Protein AF-A0A929SR53-F1 (afdb_monomer_lite)

Radius of gyration: 21.42 Å; chains: 1; bounding box: 57×57×58 Å

pLDDT: mean 83.87, std 15.68, range [32.69, 98.62]

Structure (mmCIF, N/CA/C/O backbone):
data_AF-A0A929SR53-F1
#
_entry.id   AF-A0A929SR53-F1
#
loop_
_atom_site.group_PDB
_atom_site.id
_atom_site.type_symbol
_atom_site.label_atom_id
_atom_site.label_alt_id
_atom_site.label_comp_id
_atom_site.label_asym_id
_atom_site.label_entity_id
_atom_site.label_seq_id
_atom_site.pdbx_PDB_ins_code
_atom_site.Cartn_x
_atom_site.Cartn_y
_atom_site.Cartn_z
_atom_site.occupancy
_atom_site.B_iso_or_equiv
_atom_site.auth_seq_id
_atom_site.auth_comp_id
_atom_site.auth_asym_id
_atom_site.auth_atom_id
_atom_site.pdbx_PDB_model_num
ATOM 1 N N . MET A 1 1 ? -27.685 29.340 13.019 1.00 80.94 1 MET A N 1
ATOM 2 C CA . MET A 1 1 ? -28.480 28.210 12.489 1.00 80.94 1 MET A CA 1
ATOM 3 C C . MET A 1 1 ? -27.827 26.912 12.928 1.00 80.94 1 MET A C 1
ATOM 5 O O . MET A 1 1 ? -26.617 26.811 12.794 1.00 80.94 1 MET A O 1
ATOM 9 N N . LYS A 1 2 ? -28.582 25.957 13.482 1.00 79.06 2 LYS A N 1
ATOM 10 C CA . LYS A 1 2 ? -28.064 24.608 13.753 1.00 79.06 2 LYS A CA 1
ATOM 11 C C . LYS A 1 2 ? -28.336 23.742 12.524 1.00 79.06 2 LYS A C 1
ATOM 13 O O . LYS A 1 2 ? -29.480 23.690 12.084 1.00 79.06 2 LYS A O 1
ATOM 18 N N . VAL A 1 3 ? -27.308 23.107 11.980 1.00 78.56 3 VAL A N 1
ATOM 19 C CA . VAL A 1 3 ? -27.397 22.190 10.838 1.00 78.56 3 VAL A CA 1
ATOM 20 C C . VAL A 1 3 ? -26.798 20.864 11.269 1.00 78.56 3 VAL A C 1
ATOM 22 O O . VAL A 1 3 ? -25.741 20.852 11.890 1.00 78.56 3 VAL A O 1
ATOM 25 N N . THR A 1 4 ? -27.458 19.757 10.959 1.00 71.94 4 THR A N 1
ATOM 26 C CA . THR A 1 4 ? -26.914 18.423 11.218 1.00 71.94 4 THR A CA 1
ATOM 27 C C . THR A 1 4 ? -26.533 17.795 9.888 1.00 71.94 4 THR A C 1
ATOM 29 O O . THR A 1 4 ? -27.374 17.701 8.997 1.00 71.94 4 THR A O 1
ATOM 32 N N . ILE A 1 5 ? -25.273 17.386 9.752 1.00 71.75 5 ILE A N 1
ATOM 33 C CA . ILE A 1 5 ? -24.758 16.661 8.584 1.00 71.75 5 ILE A CA 1
ATOM 34 C C . ILE A 1 5 ? -24.015 15.445 9.130 1.00 71.75 5 ILE A C 1
ATOM 36 O O . ILE A 1 5 ? -23.212 15.601 10.046 1.00 71.75 5 ILE A O 1
ATOM 40 N N . GLU A 1 6 ? -24.331 14.248 8.630 1.00 68.81 6 GLU A N 1
ATOM 41 C CA . GLU A 1 6 ? -23.635 12.996 8.987 1.00 68.81 6 GLU A CA 1
ATOM 42 C C . GLU A 1 6 ? -23.428 12.807 10.509 1.00 68.81 6 GLU A C 1
ATOM 44 O O . GLU A 1 6 ? -22.362 12.423 10.973 1.00 68.81 6 GLU A O 1
ATOM 49 N N . ASN A 1 7 ? -24.466 13.099 11.307 1.00 69.44 7 ASN A N 1
ATOM 50 C CA . ASN A 1 7 ? -24.492 12.998 12.781 1.00 69.44 7 ASN A CA 1
ATOM 51 C C . ASN A 1 7 ? -23.643 14.020 13.554 1.00 69.44 7 ASN A C 1
ATOM 53 O O . ASN A 1 7 ? -23.554 13.955 14.784 1.00 69.44 7 ASN A O 1
ATOM 57 N N . THR A 1 8 ? -23.096 15.010 12.858 1.00 68.75 8 THR A N 1
ATOM 58 C CA . THR A 1 8 ? -22.399 16.142 13.461 1.00 68.75 8 THR A CA 1
ATOM 59 C C . THR A 1 8 ? -23.313 17.355 13.489 1.00 68.75 8 THR A C 1
ATOM 61 O O . THR A 1 8 ? -23.926 17.727 12.485 1.00 68.75 8 THR A O 1
ATOM 64 N N . ASN A 1 9 ? -23.425 17.986 14.656 1.00 74.69 9 ASN A N 1
ATOM 65 C CA . ASN A 1 9 ? -24.122 19.255 14.789 1.00 74.69 9 ASN A CA 1
ATOM 66 C C . ASN A 1 9 ? -23.171 20.410 14.485 1.00 74.69 9 ASN A C 1
ATOM 68 O O . ASN A 1 9 ? -22.221 20.642 15.227 1.00 74.69 9 ASN A O 1
ATOM 72 N N . TYR A 1 10 ? -23.498 21.189 13.464 1.00 79.88 10 TYR A N 1
ATOM 73 C CA . TYR A 1 10 ? -22.830 22.432 13.111 1.00 79.88 10 TYR A CA 1
ATOM 74 C C . TYR A 1 10 ? -23.670 23.622 13.564 1.00 79.88 10 TYR A C 1
ATOM 76 O O . TYR A 1 10 ? -24.895 23.643 13.399 1.00 79.88 10 TYR A O 1
ATOM 84 N N . ILE A 1 11 ? -23.021 24.642 14.113 1.00 78.62 11 ILE A N 1
ATOM 85 C CA . ILE A 1 11 ? -23.607 25.967 14.279 1.00 78.62 11 ILE A CA 1
ATOM 86 C C . ILE A 1 11 ? -23.010 26.871 13.211 1.00 78.62 11 ILE A C 1
ATOM 88 O O . ILE A 1 11 ? -21.800 27.037 13.134 1.00 78.62 11 ILE A O 1
ATOM 92 N N . VAL A 1 12 ? -23.886 27.482 12.420 1.00 82.94 12 VAL A N 1
ATOM 93 C CA . VAL A 1 12 ? -23.540 28.589 11.530 1.00 82.94 12 VAL A CA 1
ATOM 94 C C . VAL A 1 12 ? -23.944 29.889 12.212 1.00 82.94 12 VAL A C 1
ATOM 96 O O . VAL A 1 12 ? -25.128 30.066 12.537 1.00 82.94 12 VAL A O 1
ATOM 99 N N . ASP A 1 13 ? -22.991 30.778 12.475 1.00 82.81 13 ASP A N 1
ATOM 100 C CA . ASP A 1 13 ? -23.290 32.100 13.026 1.00 82.81 13 ASP A CA 1
ATOM 101 C C . ASP A 1 13 ? -23.927 33.028 11.971 1.00 82.81 13 ASP A C 1
ATOM 103 O O . ASP A 1 13 ? -24.082 32.685 10.797 1.00 82.81 13 ASP A O 1
ATOM 107 N N . ASN A 1 14 ? -24.338 34.225 12.387 1.00 83.88 14 ASN A N 1
ATOM 108 C CA . ASN A 1 14 ? -24.940 35.219 11.492 1.00 83.88 14 ASN A CA 1
ATOM 109 C C . ASN A 1 14 ? -23.948 35.840 10.485 1.00 83.88 14 ASN A C 1
ATOM 111 O O . ASN A 1 14 ? -24.361 36.655 9.663 1.00 83.88 14 ASN A O 1
ATOM 115 N N . LYS A 1 15 ? -22.665 35.465 10.543 1.00 87.06 15 LYS A N 1
ATOM 116 C CA . LYS A 1 15 ? -21.592 35.870 9.626 1.00 87.06 15 LYS A CA 1
ATOM 117 C C . LYS A 1 15 ? -21.135 34.717 8.720 1.00 87.06 15 LYS A C 1
ATOM 119 O O . LYS A 1 15 ? -20.202 34.901 7.945 1.00 87.06 15 LYS A O 1
ATOM 124 N N . GLY A 1 16 ? -21.786 33.552 8.794 1.00 79.50 16 GLY A N 1
ATOM 125 C CA . GLY A 1 16 ? -21.463 32.376 7.984 1.00 79.50 16 GLY A CA 1
ATOM 126 C C . GLY A 1 16 ? -20.305 31.527 8.519 1.00 79.50 16 GLY A C 1
ATOM 127 O O . GLY A 1 16 ? -19.890 30.591 7.839 1.00 79.50 16 GLY A O 1
ATOM 128 N N . LYS A 1 17 ? -19.783 31.807 9.720 1.00 80.56 17 LYS A N 1
ATOM 129 C CA . LYS A 1 17 ? -18.766 30.965 10.360 1.00 80.56 17 LYS A CA 1
ATOM 130 C C . LYS A 1 17 ? -19.410 29.661 10.823 1.00 80.56 17 LYS A C 1
ATOM 132 O O . LYS A 1 17 ? -20.444 29.695 11.488 1.00 80.56 17 LYS A O 1
ATOM 137 N N . VAL A 1 18 ? -18.789 28.532 10.489 1.00 80.00 18 VAL A N 1
ATOM 138 C CA . VAL A 1 18 ? -19.248 27.190 10.865 1.00 80.00 18 VAL A CA 1
ATOM 139 C C . VAL A 1 18 ? -18.391 26.660 12.014 1.00 80.00 18 VAL A C 1
ATOM 141 O O . VAL A 1 18 ? -17.169 26.614 11.898 1.00 80.00 18 VAL A O 1
ATOM 144 N N . GLU A 1 19 ? -19.024 26.245 13.108 1.00 76.00 19 GLU A N 1
ATOM 145 C CA . GLU A 1 19 ? -18.377 25.588 14.249 1.00 76.00 19 GLU A CA 1
ATOM 146 C C . GLU A 1 19 ? -19.046 24.239 14.529 1.00 76.00 19 GLU A C 1
ATOM 148 O O . GLU A 1 19 ? -20.276 24.128 14.499 1.00 76.00 19 GLU A O 1
ATOM 153 N N . ILE A 1 20 ? -18.246 23.206 14.803 1.00 70.75 20 ILE A N 1
ATOM 154 C CA . ILE A 1 20 ? -18.749 21.902 15.248 1.00 70.75 20 ILE A CA 1
ATOM 155 C C . ILE A 1 20 ? -19.116 22.024 16.723 1.00 70.75 20 ILE A C 1
ATOM 157 O O . ILE A 1 20 ? -18.287 22.421 17.538 1.00 70.75 20 ILE A O 1
ATOM 161 N N . LYS A 1 21 ? -20.365 21.699 17.057 1.00 67.12 21 LYS A N 1
ATOM 162 C CA . LYS A 1 21 ? -20.867 21.786 18.426 1.00 67.12 21 LYS A CA 1
ATOM 163 C C . LYS A 1 21 ? -20.758 20.458 19.163 1.00 67.12 21 LYS A C 1
ATOM 165 O O . LYS A 1 21 ? -20.161 20.422 20.224 1.00 67.12 21 LYS A O 1
ATOM 170 N N . ASP A 1 22 ? -21.348 19.401 18.601 1.00 67.44 22 ASP A N 1
ATOM 171 C CA . ASP A 1 22 ? -21.491 18.099 19.263 1.00 67.44 22 ASP A CA 1
ATOM 172 C C . ASP A 1 22 ? -21.532 16.964 18.226 1.00 67.44 22 ASP A C 1
ATOM 174 O O . ASP A 1 22 ? -22.226 17.080 17.206 1.00 67.44 22 ASP A O 1
ATOM 178 N N . ILE A 1 23 ? -20.864 15.848 18.528 1.00 67.38 23 ILE A N 1
ATOM 179 C CA . ILE A 1 23 ? -21.065 14.557 17.854 1.00 67.38 23 ILE A CA 1
ATOM 180 C C . ILE A 1 23 ? -22.255 13.872 18.537 1.00 67.38 23 ILE A C 1
ATOM 182 O O . ILE A 1 23 ? -22.247 13.686 19.752 1.00 67.38 23 ILE A O 1
ATOM 186 N N . LEU A 1 24 ? -23.304 13.530 17.782 1.00 67.00 24 LEU A N 1
ATOM 187 C CA . LEU A 1 24 ? -24.579 13.067 18.353 1.00 67.00 24 LEU A CA 1
ATOM 188 C C . LEU A 1 24 ? -24.539 11.652 18.956 1.00 67.00 24 LEU A C 1
ATOM 190 O O . LEU A 1 24 ? -25.406 11.329 19.764 1.00 67.00 24 LEU A O 1
ATOM 194 N N . SER A 1 25 ? -23.585 10.807 18.560 1.00 80.81 25 SER A N 1
ATOM 195 C CA . SER A 1 25 ? -23.501 9.411 19.003 1.00 80.81 25 SER A CA 1
ATOM 196 C C . SER A 1 25 ? -22.046 8.989 19.223 1.00 80.81 25 SER A C 1
ATOM 198 O O . SER A 1 25 ? -21.171 9.294 18.409 1.00 80.81 25 SER A O 1
ATOM 200 N N . GLU A 1 26 ? -21.788 8.288 20.333 1.00 86.31 26 GLU A N 1
ATOM 201 C CA . GLU A 1 26 ? -20.443 7.862 20.752 1.00 86.31 26 GLU A CA 1
ATOM 202 C C . GLU A 1 26 ? -19.740 6.992 19.704 1.00 86.31 26 GLU A C 1
ATOM 204 O O . GLU A 1 26 ? -18.517 7.027 19.601 1.00 86.31 26 GLU A O 1
ATOM 209 N N . GLU A 1 27 ? -20.503 6.266 18.885 1.00 91.12 27 GLU A N 1
ATOM 210 C CA . GLU A 1 27 ? -19.978 5.372 17.848 1.00 91.12 27 GLU A CA 1
ATOM 211 C C . GLU A 1 27 ? -19.328 6.111 16.660 1.00 91.12 27 GLU A C 1
ATOM 213 O O . GLU A 1 27 ? -18.533 5.537 15.913 1.00 91.12 27 GLU A O 1
ATOM 218 N N . TYR A 1 28 ? -19.627 7.401 16.492 1.00 89.75 28 TYR A N 1
ATOM 219 C CA . TYR A 1 28 ? -18.980 8.275 15.507 1.00 89.75 28 TYR A CA 1
ATOM 220 C C . TYR A 1 28 ? -17.821 9.072 16.115 1.00 89.75 28 TYR A C 1
ATOM 222 O O . TYR A 1 28 ? -17.021 9.662 15.391 1.00 89.75 28 TYR A O 1
ATOM 230 N N . ASN A 1 29 ? -17.692 9.078 17.445 1.00 88.56 29 ASN A N 1
ATOM 231 C CA . ASN A 1 29 ? -16.662 9.847 18.124 1.00 88.56 29 ASN A CA 1
ATOM 232 C C . ASN A 1 29 ? -15.286 9.167 17.981 1.00 88.56 29 ASN A C 1
ATOM 234 O O . ASN A 1 29 ? -15.097 8.022 18.396 1.00 88.56 29 ASN A O 1
ATOM 238 N N . ARG A 1 30 ? -14.311 9.889 17.416 1.00 92.19 30 ARG A N 1
ATOM 239 C CA . ARG A 1 30 ? -12.917 9.436 17.251 1.00 92.19 30 ARG A CA 1
ATOM 240 C C . ARG A 1 30 ? -11.990 9.869 18.390 1.00 92.19 30 ARG A C 1
ATOM 242 O O . ARG A 1 30 ? -10.803 9.535 18.369 1.00 92.19 30 ARG A O 1
ATOM 249 N N . ASP A 1 31 ? -12.500 10.597 19.377 1.00 90.12 31 ASP A N 1
ATOM 250 C CA . ASP A 1 31 ? -11.748 10.997 20.562 1.00 90.12 31 ASP A CA 1
ATOM 251 C C . ASP A 1 31 ? -11.326 9.766 21.364 1.00 90.12 31 ASP A C 1
ATOM 253 O O . ASP A 1 31 ? -12.138 8.879 21.670 1.00 90.12 31 ASP A O 1
ATOM 257 N N . GLY A 1 32 ? -10.039 9.732 21.711 1.00 90.81 32 GLY A N 1
ATOM 258 C CA . GLY A 1 32 ? -9.393 8.613 22.393 1.00 90.81 32 GLY A CA 1
ATOM 259 C C . GLY A 1 32 ? -8.984 7.452 21.482 1.00 90.81 32 GLY A C 1
ATOM 260 O O . GLY A 1 32 ? -8.376 6.513 21.979 1.00 90.81 32 GLY A O 1
ATOM 261 N N . ILE A 1 33 ? -9.285 7.502 20.177 1.00 95.75 33 ILE A N 1
ATOM 262 C CA . ILE A 1 33 ? -8.689 6.595 19.186 1.00 95.75 33 ILE A CA 1
ATOM 263 C C . ILE A 1 33 ? -7.374 7.213 18.719 1.00 95.75 33 ILE A C 1
ATOM 265 O O . ILE A 1 33 ? -7.371 8.320 18.174 1.00 95.75 33 ILE A O 1
ATOM 269 N N . GLU A 1 34 ? -6.267 6.504 18.890 1.00 95.38 34 GLU A N 1
ATOM 270 C CA . GLU A 1 34 ? -4.931 6.990 18.549 1.00 95.38 34 GLU A CA 1
ATOM 271 C C . GLU A 1 34 ? -4.311 6.220 17.382 1.00 95.38 34 GLU A C 1
ATOM 273 O O . GLU A 1 34 ? -4.655 5.072 17.111 1.00 95.38 34 GLU A O 1
ATOM 278 N N . ILE A 1 35 ? -3.350 6.847 16.695 1.00 95.00 35 ILE A N 1
ATOM 279 C CA . ILE A 1 35 ? -2.501 6.138 15.725 1.00 95.00 35 ILE A CA 1
ATOM 280 C C . ILE A 1 35 ? -1.822 4.962 16.437 1.00 95.00 35 ILE A C 1
ATOM 282 O O . ILE A 1 35 ? -1.296 5.125 17.538 1.00 95.00 35 ILE A O 1
ATOM 286 N N . GLY A 1 36 ? -1.821 3.793 15.798 1.00 94.56 36 GLY A N 1
ATOM 287 C CA . GLY A 1 36 ? -1.289 2.543 16.338 1.00 94.56 36 GLY A CA 1
ATOM 288 C C . GLY A 1 36 ? -2.283 1.704 17.141 1.00 94.56 36 GLY A C 1
ATOM 289 O O . GLY A 1 36 ? -1.958 0.559 17.452 1.00 94.56 36 GLY A O 1
ATOM 290 N N . ASP A 1 37 ? -3.478 2.217 17.445 1.00 97.19 37 ASP A N 1
ATOM 291 C CA . ASP A 1 37 ? -4.537 1.407 18.051 1.00 97.19 37 ASP A CA 1
ATOM 292 C C . ASP A 1 37 ? -5.078 0.379 17.049 1.00 97.19 37 ASP A C 1
ATOM 294 O O . ASP A 1 37 ? -5.246 0.685 15.867 1.00 97.19 37 ASP A O 1
ATOM 298 N N . TYR A 1 38 ? -5.394 -0.831 17.510 1.00 97.50 38 TYR A N 1
ATOM 299 C CA . TYR A 1 38 ? -5.977 -1.873 16.671 1.00 97.50 38 TYR A CA 1
ATOM 300 C C . TYR A 1 38 ? -7.462 -1.623 16.379 1.00 97.50 38 TYR A C 1
ATOM 302 O O . TYR A 1 38 ? -8.222 -1.195 17.250 1.00 97.50 38 TYR A O 1
ATOM 310 N N . ILE A 1 39 ? -7.884 -1.953 15.157 1.00 98.00 39 ILE A N 1
ATOM 311 C CA . ILE A 1 39 ? -9.276 -1.944 14.696 1.00 98.00 39 ILE A CA 1
ATOM 312 C C . ILE A 1 39 ? -9.632 -3.326 14.143 1.00 98.00 39 ILE A C 1
ATOM 314 O O . ILE A 1 39 ? -8.865 -3.915 13.382 1.00 98.00 39 ILE A O 1
ATOM 318 N N . ASP A 1 40 ? -10.815 -3.824 14.498 1.00 97.56 40 ASP A N 1
ATOM 319 C CA . ASP A 1 40 ? -11.356 -5.108 14.044 1.00 97.56 40 ASP A CA 1
ATOM 320 C C . ASP A 1 40 ? -11.951 -4.987 12.632 1.00 97.56 40 ASP A C 1
ATOM 322 O O . ASP A 1 40 ? -13.165 -5.036 12.418 1.00 97.56 40 ASP A O 1
ATOM 326 N N . TYR A 1 41 ? -11.084 -4.718 11.655 1.00 98.25 41 TYR A N 1
ATOM 327 C CA . TYR A 1 41 ? -11.457 -4.696 10.248 1.00 98.25 41 TYR A CA 1
ATOM 328 C C . TYR A 1 41 ? -11.391 -6.099 9.648 1.00 98.25 41 TYR A C 1
ATOM 330 O O . TYR A 1 41 ? -10.330 -6.718 9.606 1.00 98.25 41 TYR A O 1
ATOM 338 N N . ALA A 1 42 ? -12.518 -6.546 9.092 1.00 97.12 42 ALA A N 1
ATOM 339 C CA . ALA A 1 42 ? -12.606 -7.783 8.331 1.00 97.12 42 ALA A CA 1
ATOM 340 C C . ALA A 1 42 ? -12.887 -7.491 6.839 1.00 97.12 42 ALA A C 1
ATOM 342 O O . ALA A 1 42 ? -13.993 -7.030 6.498 1.00 97.12 42 ALA A O 1
ATOM 343 N N . PRO A 1 43 ? -11.935 -7.772 5.925 1.00 97.94 43 PRO A N 1
ATOM 344 C CA . PRO A 1 43 ? -12.207 -7.718 4.490 1.00 97.94 43 PRO A CA 1
ATOM 345 C C . PRO A 1 43 ? -13.279 -8.745 4.091 1.00 97.94 43 PRO A C 1
ATOM 347 O O . PRO A 1 43 ? -13.676 -9.602 4.883 1.00 97.94 43 PRO A O 1
ATOM 350 N N . ASP A 1 44 ? -13.789 -8.659 2.863 1.00 98.00 44 ASP A N 1
ATOM 351 C CA . ASP A 1 44 ? -14.640 -9.730 2.336 1.00 98.00 44 ASP A CA 1
ATOM 352 C C . ASP A 1 44 ? -13.816 -11.022 2.166 1.00 98.00 44 ASP A C 1
ATOM 354 O O . ASP A 1 44 ? -12.642 -10.980 1.792 1.00 98.00 44 ASP A O 1
ATOM 358 N N . LEU A 1 45 ? -14.416 -12.175 2.483 1.00 97.62 45 LEU A N 1
ATOM 359 C CA . LEU A 1 45 ? -13.730 -13.468 2.424 1.00 97.62 45 LEU A CA 1
ATOM 360 C C . LEU A 1 45 ? -13.392 -13.830 0.974 1.00 97.62 45 LEU A C 1
ATOM 362 O O . LEU A 1 45 ? -14.276 -13.894 0.117 1.00 97.62 45 LEU A O 1
ATOM 366 N N . VAL A 1 46 ? -12.124 -14.148 0.727 1.00 97.19 46 VAL A N 1
ATOM 367 C CA . VAL A 1 46 ? -11.622 -14.596 -0.571 1.00 97.19 46 VAL A CA 1
ATOM 368 C C . VAL A 1 46 ? -11.091 -16.015 -0.439 1.00 97.19 46 VAL A C 1
ATOM 370 O O . VAL A 1 46 ? -10.073 -16.262 0.197 1.00 97.19 46 VAL A O 1
ATOM 373 N N . THR A 1 47 ? -11.772 -16.965 -1.076 1.00 95.94 47 THR A N 1
ATOM 374 C CA . THR A 1 47 ? -11.407 -18.391 -1.023 1.00 95.94 47 THR A CA 1
ATOM 375 C C . THR A 1 47 ? -10.419 -18.810 -2.108 1.00 95.94 47 THR A C 1
ATOM 377 O O . THR A 1 47 ? -9.804 -19.868 -2.003 1.00 95.94 47 THR A O 1
ATOM 380 N N . VAL A 1 48 ? -10.258 -17.992 -3.152 1.00 97.75 48 VAL A N 1
ATOM 381 C CA . VAL A 1 48 ? -9.329 -18.243 -4.258 1.00 97.75 48 VAL A CA 1
ATOM 382 C C . VAL A 1 48 ? -8.159 -17.262 -4.159 1.00 97.75 48 VAL A C 1
ATOM 384 O O . VAL A 1 48 ? -8.385 -16.064 -4.373 1.00 97.75 48 VAL A O 1
ATOM 387 N N . PRO A 1 49 ? -6.929 -17.745 -3.892 1.00 98.06 49 PRO A N 1
ATOM 388 C CA . PRO A 1 49 ? -5.726 -16.918 -3.828 1.00 98.06 49 PRO A CA 1
ATOM 389 C C . PRO A 1 49 ? -5.534 -16.008 -5.047 1.00 98.06 49 PRO A C 1
ATOM 391 O O . PRO A 1 49 ? -6.129 -16.205 -6.114 1.00 98.06 49 PRO A O 1
ATOM 394 N N . TYR A 1 50 ? -4.669 -15.004 -4.905 1.00 98.31 50 TYR A N 1
ATOM 395 C CA . TYR A 1 50 ? -4.138 -14.313 -6.072 1.00 98.31 50 TYR A CA 1
ATOM 396 C C . TYR A 1 50 ? -3.278 -15.304 -6.875 1.00 98.31 50 TYR A C 1
ATOM 398 O O . TYR A 1 50 ? -2.332 -15.856 -6.310 1.00 98.31 50 TYR A O 1
ATOM 406 N N . PRO A 1 51 ? -3.599 -15.554 -8.155 1.00 97.56 51 PRO A N 1
ATOM 407 C CA . PRO A 1 51 ? -2.995 -16.643 -8.915 1.00 97.56 51 PRO A CA 1
ATOM 408 C C . PRO A 1 51 ? -1.550 -16.329 -9.315 1.00 97.56 51 PRO A C 1
ATOM 410 O O . PRO A 1 51 ? -1.278 -15.272 -9.895 1.00 97.56 51 PRO A O 1
ATOM 413 N N . LYS A 1 52 ? -0.629 -17.270 -9.095 1.00 95.62 52 LYS A N 1
ATOM 414 C CA . LYS A 1 52 ? 0.781 -17.164 -9.511 1.00 95.62 52 LYS A CA 1
ATOM 415 C C . LYS A 1 52 ? 0.953 -17.004 -11.020 1.00 95.62 52 LYS A C 1
ATOM 417 O O . LYS A 1 52 ? 1.956 -16.457 -11.470 1.00 95.62 52 LYS A O 1
ATOM 422 N N . GLU A 1 53 ? -0.025 -17.427 -11.820 1.00 95.75 53 GLU A N 1
ATOM 423 C CA . GLU A 1 53 ? -0.026 -17.249 -13.275 1.00 95.75 53 GLU A CA 1
ATOM 424 C C . GLU A 1 53 ? -0.019 -15.758 -13.657 1.00 95.75 53 GLU A C 1
ATOM 426 O O . GLU A 1 53 ? 0.550 -15.385 -14.685 1.00 95.75 53 GLU A O 1
ATOM 431 N N . LYS A 1 54 ? -0.565 -14.889 -12.792 1.00 96.12 54 LYS A N 1
ATOM 432 C CA . LYS A 1 54 ? -0.484 -13.424 -12.912 1.00 96.12 54 LYS A CA 1
ATOM 433 C C . LYS A 1 54 ? 0.807 -12.825 -12.340 1.00 96.12 54 LYS A C 1
ATOM 435 O O . LYS A 1 54 ? 1.001 -11.618 -12.421 1.00 96.12 54 LYS A O 1
ATOM 440 N N . LEU A 1 55 ? 1.697 -13.650 -11.786 1.00 95.50 55 LEU A N 1
ATOM 441 C CA . LEU A 1 55 ? 2.944 -13.243 -11.127 1.00 95.50 55 LEU A CA 1
ATOM 442 C C . LEU A 1 55 ? 4.204 -13.820 -11.797 1.00 95.50 55 LEU A C 1
ATOM 444 O O . LEU A 1 55 ? 5.296 -13.767 -11.227 1.00 95.50 55 LEU A O 1
ATOM 448 N N . THR A 1 56 ? 4.058 -14.355 -13.010 1.00 95.06 56 THR A N 1
ATOM 449 C CA . THR A 1 56 ? 5.139 -14.916 -13.837 1.00 95.06 56 THR A CA 1
ATOM 450 C C . THR A 1 56 ? 6.152 -13.862 -14.304 1.00 95.06 56 THR A C 1
ATOM 452 O O . THR A 1 56 ? 5.905 -12.656 -14.226 1.00 95.06 56 THR A O 1
ATOM 455 N N . ASN A 1 57 ? 7.281 -14.326 -14.855 1.00 93.31 57 ASN A N 1
ATOM 456 C CA . ASN A 1 57 ? 8.379 -13.483 -15.336 1.00 93.31 57 ASN A CA 1
ATOM 457 C C . ASN A 1 57 ? 7.940 -12.327 -16.240 1.00 93.31 57 ASN A C 1
ATOM 459 O O . ASN A 1 57 ? 8.404 -11.208 -16.055 1.00 93.31 57 ASN A O 1
ATOM 463 N N . GLN A 1 58 ? 7.015 -12.576 -17.170 1.00 95.31 58 GLN A N 1
ATOM 464 C CA . GLN A 1 58 ? 6.525 -11.556 -18.103 1.00 95.31 58 GLN A CA 1
ATOM 465 C C . GLN A 1 58 ? 5.836 -10.366 -17.413 1.00 95.31 58 GLN A C 1
ATOM 467 O O . GLN A 1 58 ? 5.749 -9.298 -18.012 1.00 95.31 58 GLN A O 1
ATOM 472 N N . TYR A 1 59 ? 5.366 -10.534 -16.173 1.00 94.62 59 TYR A N 1
ATOM 473 C CA . TYR A 1 59 ? 4.677 -9.494 -15.407 1.00 94.62 59 TYR A CA 1
ATOM 474 C C . TYR A 1 59 ? 5.549 -8.897 -14.307 1.00 94.62 59 TYR A C 1
ATOM 476 O O . TYR A 1 59 ? 5.536 -7.686 -14.113 1.00 94.62 59 TYR A O 1
ATOM 484 N N . THR A 1 60 ? 6.301 -9.734 -13.594 1.00 92.12 60 THR A N 1
ATOM 485 C CA . THR A 1 60 ? 7.015 -9.345 -12.369 1.00 92.12 60 THR A CA 1
ATOM 486 C C . THR A 1 60 ? 8.530 -9.314 -12.529 1.00 92.12 60 THR A C 1
ATOM 488 O O . THR A 1 60 ? 9.205 -8.776 -11.663 1.00 92.12 60 THR A O 1
ATOM 491 N N . GLY A 1 61 ? 9.078 -9.922 -13.585 1.00 89.25 61 GLY A N 1
ATOM 492 C CA . GLY A 1 61 ? 10.520 -10.132 -13.769 1.00 89.25 61 GLY A CA 1
ATOM 493 C C . GLY A 1 61 ? 11.115 -11.247 -12.898 1.00 89.25 61 GLY A C 1
ATOM 494 O O . GLY A 1 61 ? 12.302 -11.561 -13.020 1.00 89.25 61 GLY A O 1
ATOM 495 N N . ALA A 1 62 ? 10.292 -11.893 -12.067 1.00 89.19 62 ALA A N 1
ATOM 496 C CA . ALA A 1 62 ? 10.632 -13.097 -11.317 1.00 89.19 62 ALA A CA 1
ATOM 497 C C . ALA A 1 62 ? 10.866 -14.260 -12.300 1.00 89.19 62 ALA A C 1
ATOM 499 O O . ALA A 1 62 ? 9.970 -14.618 -13.061 1.00 89.19 62 ALA A O 1
ATOM 500 N N . ASP A 1 63 ? 12.085 -14.791 -12.380 1.00 84.69 63 ASP A N 1
ATOM 501 C CA . ASP A 1 63 ? 12.469 -15.825 -13.353 1.00 84.69 63 ASP A CA 1
ATOM 502 C C . ASP A 1 63 ? 12.492 -17.227 -12.728 1.00 84.69 63 ASP A C 1
ATOM 504 O O . ASP A 1 63 ? 12.259 -17.413 -11.536 1.00 84.69 63 ASP A O 1
ATOM 508 N N . ASP A 1 64 ? 12.754 -18.245 -13.55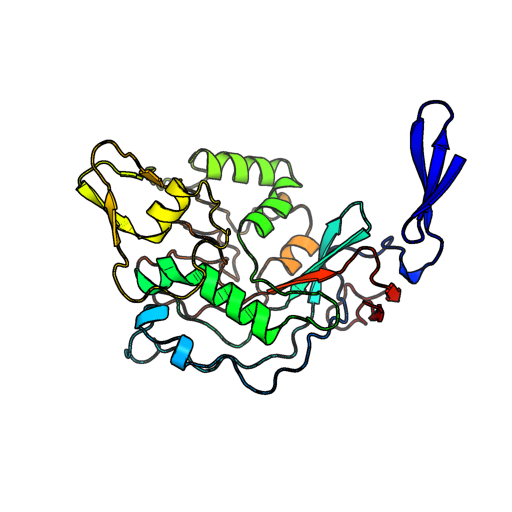0 1.00 83.94 64 ASP A N 1
ATOM 509 C CA . ASP A 1 64 ? 12.697 -19.641 -13.118 1.00 83.94 64 ASP A CA 1
ATOM 510 C C . ASP A 1 64 ? 13.897 -20.102 -12.275 1.00 83.94 64 ASP A C 1
ATOM 512 O O . ASP A 1 64 ? 13.975 -21.282 -11.913 1.00 83.94 64 ASP A O 1
ATOM 516 N N . THR A 1 65 ? 14.811 -19.193 -11.931 1.00 85.69 65 THR A N 1
ATOM 517 C CA . THR A 1 65 ? 15.930 -19.490 -11.037 1.00 85.69 65 THR A CA 1
ATOM 518 C C . THR A 1 65 ? 15.394 -19.985 -9.685 1.00 85.69 65 THR A C 1
ATOM 520 O O . THR A 1 65 ? 14.430 -19.419 -9.158 1.00 85.69 65 THR A O 1
ATOM 523 N N . PRO A 1 66 ? 15.980 -21.035 -9.079 1.00 83.44 66 PRO A N 1
ATOM 524 C CA . PRO A 1 66 ? 15.579 -21.494 -7.752 1.00 83.44 66 PRO A CA 1
ATOM 525 C C . PRO A 1 66 ? 15.546 -20.348 -6.730 1.00 83.44 66 PRO A C 1
ATOM 527 O O . PRO A 1 66 ? 16.506 -19.592 -6.607 1.00 83.44 66 PRO A O 1
ATOM 530 N N . GLY A 1 67 ? 14.423 -20.206 -6.020 1.00 82.12 67 GLY A N 1
ATOM 531 C CA . GLY A 1 67 ? 14.203 -19.118 -5.057 1.00 82.12 67 GLY A CA 1
ATOM 532 C C . GLY A 1 67 ? 13.767 -17.776 -5.662 1.00 82.12 67 GLY A C 1
ATOM 533 O O . GLY A 1 67 ? 13.522 -16.845 -4.903 1.00 82.12 67 GLY A O 1
ATOM 534 N N . ARG A 1 68 ? 13.626 -17.668 -6.992 1.00 84.56 68 ARG A N 1
ATOM 535 C CA . ARG A 1 68 ? 13.197 -16.443 -7.693 1.00 84.56 68 ARG A CA 1
ATOM 536 C C . ARG A 1 68 ? 11.783 -16.497 -8.280 1.00 84.56 68 ARG A C 1
ATOM 538 O O . ARG A 1 68 ? 11.430 -15.641 -9.085 1.00 84.56 68 ARG A O 1
ATOM 545 N N . LYS A 1 69 ? 10.961 -17.473 -7.884 1.00 87.75 69 LYS A N 1
ATOM 546 C CA . LYS A 1 69 ? 9.591 -17.636 -8.395 1.00 87.75 69 LYS A CA 1
ATOM 547 C C . LYS A 1 69 ? 8.560 -17.129 -7.397 1.00 87.75 69 LYS A C 1
ATOM 549 O O . LYS A 1 69 ? 8.666 -17.403 -6.204 1.00 87.75 69 LYS A O 1
ATOM 554 N N . ASN A 1 70 ? 7.526 -16.476 -7.914 1.00 93.00 70 ASN A N 1
ATOM 555 C CA . ASN A 1 70 ? 6.339 -16.129 -7.142 1.00 93.00 70 ASN A CA 1
ATOM 556 C C . ASN A 1 70 ? 5.382 -17.325 -7.034 1.00 93.00 70 ASN A C 1
ATOM 558 O O . ASN A 1 70 ? 5.250 -18.115 -7.971 1.00 93.00 70 ASN A O 1
ATOM 562 N N . ASN A 1 71 ? 4.698 -17.427 -5.896 1.00 93.88 71 ASN A N 1
ATOM 563 C CA . ASN A 1 71 ? 3.657 -18.420 -5.634 1.00 93.88 71 ASN A CA 1
ATOM 564 C C . ASN A 1 71 ? 2.278 -17.755 -5.575 1.00 93.88 71 ASN A C 1
ATOM 566 O O . ASN A 1 71 ? 2.162 -16.535 -5.690 1.00 93.88 71 ASN A O 1
ATOM 570 N N . ASP A 1 72 ? 1.237 -18.569 -5.400 1.00 97.12 72 ASP A N 1
ATOM 571 C CA . ASP A 1 72 ? -0.098 -18.060 -5.108 1.00 97.12 72 ASP A CA 1
ATOM 572 C C . ASP A 1 72 ? -0.066 -17.270 -3.796 1.00 97.12 72 ASP A C 1
ATOM 574 O O . ASP A 1 72 ? 0.574 -17.695 -2.832 1.00 97.12 72 ASP A O 1
ATOM 578 N N . ILE A 1 73 ? -0.762 -16.134 -3.755 1.00 97.69 73 ILE A N 1
ATOM 579 C CA . ILE A 1 73 ? -0.827 -15.279 -2.562 1.00 97.69 73 ILE A CA 1
ATOM 580 C C . ILE A 1 73 ? -2.212 -15.457 -1.928 1.00 97.69 73 ILE A C 1
ATOM 582 O O . ILE A 1 73 ? -3.198 -14.938 -2.469 1.00 97.69 73 ILE A O 1
ATOM 586 N N . PRO A 1 74 ? -2.340 -16.229 -0.834 1.00 97.69 74 PRO A N 1
ATOM 587 C CA . PRO A 1 74 ? -3.610 -16.406 -0.142 1.00 97.69 74 PRO A CA 1
ATOM 588 C C . PRO A 1 74 ? -4.020 -15.142 0.626 1.00 97.69 74 PRO A C 1
ATOM 590 O O . PRO A 1 74 ? -3.199 -14.282 0.942 1.00 97.69 74 PRO A O 1
ATOM 593 N N . GLN A 1 75 ? -5.310 -15.045 0.957 1.00 98.25 75 GLN A N 1
ATOM 594 C CA . GLN A 1 75 ? -5.779 -14.086 1.956 1.00 98.25 75 GLN A CA 1
ATOM 595 C C . GLN A 1 75 ? -5.333 -14.560 3.346 1.00 98.25 75 GLN A C 1
ATOM 597 O O . GLN A 1 75 ? -5.581 -15.706 3.722 1.00 98.25 75 GLN A O 1
ATOM 602 N N . GLU A 1 76 ? -4.689 -13.678 4.107 1.00 96.56 76 GLU A N 1
ATOM 603 C CA . GLU A 1 76 ? -4.233 -13.940 5.473 1.00 96.56 76 GLU A CA 1
ATOM 604 C C . GLU A 1 76 ? -5.139 -13.231 6.491 1.00 96.56 76 GLU A C 1
ATOM 606 O O . GLU A 1 76 ? -5.783 -12.224 6.184 1.00 96.56 76 GLU A O 1
ATOM 611 N N . ASN A 1 77 ? -5.185 -13.736 7.727 1.00 95.69 77 ASN A N 1
ATOM 612 C CA . ASN A 1 77 ? -5.900 -13.075 8.819 1.00 95.69 77 ASN A CA 1
ATOM 613 C C . ASN A 1 77 ? -5.018 -11.986 9.451 1.00 95.69 77 ASN A C 1
ATOM 615 O O . ASN A 1 77 ? -4.378 -12.210 10.479 1.00 95.69 77 ASN A O 1
ATOM 619 N N . LEU A 1 78 ? -4.943 -10.829 8.793 1.00 95.12 78 LEU A N 1
ATOM 620 C CA . LEU A 1 78 ? -4.121 -9.701 9.233 1.00 95.12 78 LEU A CA 1
ATOM 621 C C . LEU A 1 78 ? -4.845 -8.858 10.287 1.00 95.12 78 LEU A C 1
ATOM 623 O O . LEU A 1 78 ? -6.046 -8.610 10.181 1.00 95.12 78 LEU A O 1
ATOM 627 N N . ARG A 1 79 ? -4.092 -8.350 11.268 1.00 95.25 79 ARG A N 1
ATOM 628 C CA . ARG A 1 79 ? -4.574 -7.300 12.177 1.00 95.25 79 ARG A CA 1
ATOM 629 C C . ARG A 1 79 ? -4.353 -5.929 11.556 1.00 95.25 79 ARG A C 1
ATOM 631 O O . ARG A 1 79 ? -3.453 -5.757 10.736 1.00 95.25 79 ARG A O 1
ATOM 638 N N . TRP A 1 80 ? -5.146 -4.956 11.988 1.00 97.19 80 TRP A N 1
ATOM 639 C CA . TRP A 1 80 ? -5.152 -3.614 11.417 1.00 97.19 80 TRP A CA 1
ATOM 640 C C . TRP A 1 80 ? -4.978 -2.565 12.499 1.00 97.19 80 TRP A C 1
ATOM 642 O O . TRP A 1 80 ? -5.625 -2.645 13.541 1.00 97.19 80 TRP A O 1
ATOM 652 N N . LYS A 1 81 ? -4.121 -1.580 12.244 1.00 96.56 81 LYS A N 1
ATOM 653 C CA . LYS A 1 81 ? -3.862 -0.450 13.139 1.00 96.56 81 LYS A CA 1
ATOM 654 C C . LYS A 1 81 ? -4.340 0.847 12.513 1.00 96.56 81 LYS A C 1
ATOM 656 O O . LYS A 1 81 ? -4.228 1.023 11.301 1.00 96.56 81 LYS A O 1
ATOM 661 N N . VAL A 1 82 ? -4.804 1.782 13.335 1.00 97.69 82 VAL A N 1
ATOM 662 C CA . VAL A 1 82 ? -5.049 3.168 12.926 1.00 97.69 82 VAL A CA 1
ATOM 663 C C . VAL A 1 82 ? -3.751 3.744 12.388 1.00 97.69 82 VAL A C 1
ATOM 665 O O . VAL A 1 82 ? -2.760 3.857 13.106 1.00 97.69 82 VAL A O 1
ATOM 668 N N . PHE A 1 83 ? -3.772 4.119 11.119 1.00 96.25 83 PHE A N 1
ATOM 669 C CA . PHE A 1 83 ? -2.628 4.667 10.416 1.00 96.25 83 PHE A CA 1
ATOM 670 C C . PHE A 1 83 ? -2.721 6.186 10.325 1.00 96.25 83 PHE A C 1
ATOM 672 O O . PHE A 1 83 ? -1.772 6.886 10.660 1.00 96.25 83 PHE A O 1
ATOM 679 N N . ARG A 1 84 ? -3.893 6.720 9.961 1.00 95.81 84 ARG A N 1
ATOM 680 C CA . ARG A 1 84 ? -4.155 8.165 9.938 1.00 95.81 84 ARG A CA 1
ATOM 681 C C . ARG A 1 84 ? -5.529 8.500 10.455 1.00 95.81 84 ARG A C 1
ATOM 683 O O . ARG A 1 84 ? -6.457 7.708 10.343 1.00 95.81 84 ARG A O 1
ATOM 690 N N . LYS A 1 85 ? -5.642 9.737 10.919 1.00 94.38 85 LYS A N 1
ATOM 691 C CA . LYS A 1 85 ? -6.898 10.381 11.275 1.00 94.38 85 LYS A CA 1
ATOM 692 C C . LYS A 1 85 ? -7.062 11.639 10.437 1.00 94.38 85 LYS A C 1
ATOM 694 O O . LYS A 1 85 ? -6.080 12.354 10.219 1.00 94.38 85 LYS A O 1
ATOM 699 N N . TYR A 1 86 ? -8.287 11.874 9.997 1.00 93.19 86 TYR A N 1
ATOM 700 C CA . TYR A 1 86 ? -8.685 13.047 9.234 1.00 93.19 86 TYR A CA 1
ATOM 701 C C . TYR A 1 86 ? -9.702 13.871 10.022 1.00 93.19 86 TYR A C 1
ATOM 703 O O . TYR A 1 86 ? -10.417 13.343 10.876 1.00 93.19 86 TYR A O 1
ATOM 711 N N . ASP A 1 87 ? -9.769 15.167 9.721 1.00 88.75 87 ASP A N 1
ATOM 712 C CA . ASP A 1 87 ? -10.653 16.111 10.416 1.00 88.75 87 ASP A CA 1
ATOM 713 C C . ASP A 1 87 ? -12.142 15.815 10.174 1.00 88.75 87 ASP A C 1
ATOM 715 O O . ASP A 1 87 ? -12.988 16.169 10.991 1.00 88.75 87 ASP A O 1
ATOM 719 N N . ASP A 1 88 ? -12.467 15.130 9.075 1.00 86.88 88 ASP A N 1
ATOM 720 C CA . ASP A 1 88 ? -13.821 14.662 8.764 1.00 86.88 88 ASP A CA 1
ATOM 721 C C . ASP A 1 88 ? -14.228 13.403 9.555 1.00 86.88 88 ASP A C 1
ATOM 723 O O . ASP A 1 88 ? -15.357 12.937 9.438 1.00 86.88 88 ASP A O 1
ATOM 727 N N . GLY A 1 89 ? -13.328 12.839 10.368 1.00 90.75 89 GLY A N 1
ATOM 728 C CA . GLY A 1 89 ? -13.565 11.631 11.158 1.00 90.75 89 GLY A CA 1
ATOM 729 C C . GLY A 1 89 ? -13.320 10.318 10.408 1.00 90.75 89 GLY A C 1
ATOM 730 O O . GLY A 1 89 ? -13.441 9.246 11.014 1.00 90.75 89 GLY A O 1
ATOM 731 N N . SER A 1 90 ? -12.955 10.372 9.124 1.00 95.44 90 SER A N 1
ATOM 732 C CA . SER A 1 90 ? -12.432 9.207 8.412 1.00 95.44 90 SER A CA 1
ATOM 733 C C . SER A 1 90 ? -11.050 8.825 8.951 1.00 95.44 90 SER A C 1
ATOM 735 O O . SER A 1 90 ? -10.317 9.642 9.525 1.00 95.44 90 SER A O 1
ATOM 737 N N . ILE A 1 91 ? -10.692 7.552 8.796 1.00 97.62 91 ILE A N 1
ATOM 738 C CA . ILE A 1 91 ? -9.407 7.020 9.253 1.00 97.62 91 ILE A CA 1
ATOM 739 C C . ILE A 1 91 ? -8.824 6.079 8.203 1.00 97.62 91 ILE A C 1
ATOM 741 O O . ILE A 1 91 ? -9.526 5.221 7.670 1.00 97.62 91 ILE A O 1
ATOM 745 N N . ASP A 1 92 ? -7.531 6.223 7.922 1.00 98.31 92 ASP A N 1
ATOM 746 C CA . ASP A 1 92 ? -6.793 5.174 7.218 1.00 98.31 92 ASP A CA 1
ATOM 747 C C . ASP A 1 92 ? -6.337 4.154 8.267 1.00 98.31 92 ASP A C 1
ATOM 749 O O . ASP A 1 92 ? -5.819 4.535 9.319 1.00 98.31 92 ASP A O 1
ATOM 753 N N . ILE A 1 93 ? -6.499 2.869 7.975 1.00 98.25 93 ILE A N 1
ATOM 754 C CA . ILE A 1 93 ? -5.944 1.754 8.743 1.00 98.25 93 ILE A CA 1
ATOM 755 C C . ILE A 1 93 ? -4.917 1.011 7.894 1.00 98.25 93 ILE A C 1
ATOM 757 O O . ILE A 1 93 ? -5.053 0.949 6.672 1.00 98.25 93 ILE A O 1
ATOM 761 N N . VAL A 1 94 ? -3.905 0.438 8.537 1.00 96.75 94 VAL A N 1
ATOM 762 C CA . VAL A 1 94 ? -2.840 -0.322 7.880 1.00 96.75 94 VAL A CA 1
ATOM 763 C C . VAL A 1 94 ? -2.717 -1.715 8.481 1.00 96.75 94 VAL A C 1
ATOM 765 O O . VAL A 1 94 ? -2.877 -1.885 9.691 1.00 96.75 94 VAL A O 1
ATOM 768 N N . SER A 1 95 ? -2.458 -2.709 7.640 1.00 95.25 95 SER A N 1
ATOM 769 C CA . SER A 1 95 ? -2.298 -4.092 8.071 1.00 95.25 95 SER A CA 1
ATOM 770 C C . SER A 1 95 ? -0.942 -4.344 8.744 1.00 95.25 95 SER A C 1
ATOM 772 O O . SER A 1 95 ? 0.064 -3.672 8.472 1.00 95.25 95 SER A O 1
ATOM 774 N N . ASP A 1 96 ? -0.887 -5.392 9.563 1.00 90.31 96 ASP A N 1
ATOM 775 C CA . ASP A 1 96 ? 0.362 -6.112 9.822 1.00 90.31 96 ASP A CA 1
ATOM 776 C C . ASP A 1 96 ? 0.951 -6.652 8.495 1.00 90.31 96 ASP A C 1
ATOM 778 O O . ASP A 1 96 ? 0.286 -6.656 7.449 1.00 90.31 96 ASP A O 1
ATOM 782 N N . ASP A 1 97 ? 2.220 -7.058 8.521 1.00 83.81 97 ASP A N 1
ATOM 783 C CA . ASP A 1 97 ? 2.897 -7.597 7.335 1.00 83.81 97 ASP A CA 1
ATOM 784 C C . ASP A 1 97 ? 2.344 -8.978 6.971 1.00 83.81 97 ASP A C 1
ATOM 786 O O . ASP A 1 97 ? 2.012 -9.780 7.849 1.00 83.81 97 ASP A O 1
ATOM 790 N N . THR A 1 98 ? 2.293 -9.278 5.675 1.00 89.12 98 THR A N 1
ATOM 791 C CA . THR A 1 98 ? 1.993 -10.631 5.196 1.00 89.12 98 THR A CA 1
ATOM 792 C C . THR A 1 98 ? 3.141 -11.597 5.475 1.00 89.12 98 THR A C 1
ATOM 794 O O . THR A 1 98 ? 4.316 -11.227 5.445 1.00 89.12 98 THR A O 1
ATOM 797 N N . THR A 1 99 ? 2.808 -12.872 5.672 1.00 90.25 99 THR A N 1
ATOM 798 C CA . THR A 1 99 ? 3.783 -13.973 5.614 1.00 90.25 99 THR A CA 1
ATOM 799 C C . THR A 1 99 ? 4.141 -14.335 4.174 1.00 90.25 99 THR A C 1
ATOM 801 O O . THR A 1 99 ? 5.252 -14.791 3.903 1.00 90.25 99 THR A O 1
ATOM 804 N N . SER A 1 100 ? 3.215 -14.102 3.241 1.00 91.56 100 SER A N 1
ATOM 805 C CA . SER A 1 100 ? 3.462 -14.191 1.806 1.00 91.56 100 SER A CA 1
ATOM 806 C C . SER A 1 100 ? 4.370 -13.056 1.345 1.00 91.56 100 SER A C 1
ATOM 808 O O . SER A 1 100 ? 4.207 -11.910 1.767 1.00 91.56 100 SER A O 1
ATOM 810 N N . SER A 1 101 ? 5.260 -13.357 0.407 1.00 89.12 101 SER A N 1
ATOM 811 C CA . SER A 1 101 ? 6.156 -12.375 -0.196 1.00 89.12 101 SER A CA 1
ATOM 812 C C . SER A 1 101 ? 6.034 -12.378 -1.719 1.00 89.12 101 SER A C 1
ATOM 814 O O . SER A 1 101 ? 5.545 -13.336 -2.322 1.00 89.12 101 SER A O 1
ATOM 816 N N . LEU A 1 102 ? 6.460 -11.278 -2.331 1.00 90.25 102 LEU A N 1
ATOM 817 C CA . LEU A 1 102 ? 6.418 -11.040 -3.763 1.00 90.25 102 LEU A CA 1
ATOM 818 C C . LEU A 1 102 ? 7.807 -10.628 -4.254 1.00 90.25 102 LEU A C 1
ATOM 820 O O . LEU A 1 102 ? 8.489 -9.813 -3.633 1.00 90.25 102 LEU A O 1
ATOM 824 N N . ILE A 1 103 ? 8.198 -11.156 -5.405 1.00 89.44 103 ILE A N 1
ATOM 825 C CA . ILE A 1 103 ? 9.388 -10.751 -6.145 1.00 89.44 103 ILE A CA 1
ATOM 826 C C . ILE A 1 103 ? 8.943 -9.868 -7.300 1.00 89.44 103 ILE A C 1
ATOM 828 O O . ILE A 1 103 ? 8.116 -10.265 -8.126 1.00 89.44 103 ILE A O 1
ATOM 832 N N . LEU A 1 104 ? 9.528 -8.679 -7.347 1.00 86.69 104 LEU A N 1
ATOM 833 C CA . LEU A 1 104 ? 9.357 -7.673 -8.377 1.00 86.69 104 LEU A CA 1
ATOM 834 C C . LEU A 1 104 ? 10.756 -7.228 -8.816 1.00 86.69 104 LEU A C 1
ATOM 836 O O . LEU A 1 104 ? 11.531 -6.730 -8.006 1.00 86.69 104 LEU A O 1
ATOM 840 N N . ASP A 1 105 ? 11.105 -7.457 -10.078 1.00 83.69 105 ASP A N 1
ATOM 841 C CA . ASP A 1 105 ? 12.462 -7.254 -10.585 1.00 83.69 105 ASP A CA 1
ATOM 842 C C . ASP A 1 105 ? 12.454 -6.821 -12.059 1.00 83.69 105 ASP A C 1
ATOM 844 O O . ASP A 1 105 ? 11.474 -7.027 -12.784 1.00 83.69 105 ASP A O 1
ATOM 848 N N . ARG A 1 106 ? 13.577 -6.254 -12.510 1.00 83.31 106 ARG A N 1
ATOM 849 C CA . ARG A 1 106 ? 13.827 -5.824 -13.894 1.00 83.31 106 ARG A CA 1
ATOM 850 C C . ARG A 1 106 ? 12.743 -4.863 -14.422 1.00 83.31 106 ARG A C 1
ATOM 852 O O . ARG A 1 106 ? 11.919 -4.327 -13.680 1.00 83.31 106 ARG A O 1
ATOM 859 N N . SER A 1 107 ? 12.725 -4.655 -15.736 1.00 87.00 107 SER A N 1
ATOM 860 C CA . SER A 1 107 ? 11.753 -3.791 -16.409 1.00 87.00 107 SER A CA 1
ATOM 861 C C . SER A 1 107 ? 10.306 -4.252 -16.200 1.00 87.00 107 SER A C 1
ATOM 863 O O . SER A 1 107 ? 9.417 -3.422 -16.043 1.00 87.00 107 SER A O 1
ATOM 865 N N . GLN A 1 108 ? 10.032 -5.560 -16.160 1.00 91.25 108 GLN A N 1
ATOM 866 C CA . GLN A 1 108 ? 8.670 -6.073 -15.971 1.00 91.25 108 GLN A CA 1
ATOM 867 C C . GLN A 1 108 ? 8.103 -5.620 -14.628 1.00 91.25 108 GLN A C 1
ATOM 869 O O . GLN A 1 108 ? 7.055 -4.974 -14.586 1.00 91.25 108 GLN A O 1
ATOM 874 N N . GLY A 1 109 ? 8.837 -5.888 -13.547 1.00 89.06 109 GLY A N 1
ATOM 875 C CA . GLY A 1 109 ? 8.478 -5.391 -12.235 1.00 89.06 109 GLY A CA 1
ATOM 876 C C . GLY A 1 109 ? 8.367 -3.867 -12.239 1.00 89.06 109 GLY A C 1
ATOM 877 O O . GLY A 1 109 ? 7.362 -3.354 -11.756 1.00 89.06 109 GLY A O 1
ATOM 878 N N . TYR A 1 110 ? 9.357 -3.144 -12.782 1.00 86.81 110 TYR A N 1
ATOM 879 C CA . TYR A 1 110 ? 9.409 -1.678 -12.680 1.00 86.81 110 TYR A CA 1
ATOM 880 C C . TYR A 1 110 ? 8.167 -1.023 -13.287 1.00 86.81 110 TYR A C 1
ATOM 882 O O . TYR A 1 110 ? 7.551 -0.136 -12.693 1.00 86.81 110 TYR A O 1
ATOM 890 N N . ASN A 1 111 ? 7.745 -1.522 -14.449 1.00 90.38 111 ASN A N 1
ATOM 891 C CA . ASN A 1 111 ? 6.567 -1.015 -15.132 1.00 90.38 111 ASN A CA 1
ATOM 892 C C . ASN A 1 111 ? 5.251 -1.438 -14.459 1.00 90.38 111 ASN A C 1
ATOM 894 O O . ASN A 1 111 ? 4.313 -0.640 -14.398 1.00 90.38 111 ASN A O 1
ATOM 898 N N . ASN A 1 112 ? 5.168 -2.671 -13.947 1.00 94.25 112 ASN A N 1
ATOM 899 C CA . ASN A 1 112 ? 3.904 -3.264 -13.494 1.00 94.25 112 ASN A CA 1
ATOM 900 C C . ASN A 1 112 ? 3.693 -3.241 -11.974 1.00 94.25 112 ASN A C 1
ATOM 902 O O . ASN A 1 112 ? 2.576 -3.472 -11.515 1.00 94.25 112 ASN A O 1
ATOM 906 N N . GLY A 1 113 ? 4.728 -2.973 -11.178 1.00 91.94 113 GLY A N 1
ATOM 907 C CA . GLY A 1 113 ? 4.742 -3.223 -9.735 1.00 91.94 113 GLY A CA 1
ATOM 908 C C . GLY A 1 113 ? 3.626 -2.506 -8.981 1.00 91.94 113 GLY A C 1
ATOM 909 O O . GLY A 1 113 ? 2.906 -3.130 -8.208 1.00 91.94 113 GLY A O 1
ATOM 910 N N . VAL A 1 114 ? 3.398 -1.221 -9.272 1.00 92.44 114 VAL A N 1
ATOM 911 C CA . VAL A 1 114 ? 2.310 -0.446 -8.642 1.00 92.44 114 VAL A CA 1
ATOM 912 C C . VAL A 1 114 ? 0.935 -1.021 -8.971 1.00 92.44 114 VAL A C 1
ATOM 914 O O . VAL A 1 114 ? 0.064 -1.053 -8.103 1.00 92.44 114 VAL A O 1
ATOM 917 N N . PHE A 1 115 ? 0.732 -1.492 -10.202 1.00 96.69 115 PHE A N 1
ATOM 918 C CA . PHE A 1 115 ? -0.514 -2.150 -10.578 1.00 96.69 115 PHE A CA 1
ATOM 919 C C . PHE A 1 115 ? -0.675 -3.471 -9.818 1.00 96.69 115 PHE A C 1
ATOM 921 O O . PHE A 1 115 ? -1.687 -3.664 -9.155 1.00 96.69 115 PHE A O 1
ATOM 928 N N . ILE A 1 116 ? 0.335 -4.346 -9.858 1.00 97.38 116 ILE A N 1
ATOM 929 C CA . ILE A 1 116 ? 0.286 -5.686 -9.254 1.00 97.38 116 ILE A CA 1
ATOM 930 C C . ILE A 1 116 ? 0.045 -5.601 -7.741 1.00 97.38 116 ILE A C 1
ATOM 932 O O . ILE A 1 116 ? -0.854 -6.263 -7.227 1.00 97.38 116 ILE A O 1
ATOM 936 N N . LEU A 1 117 ?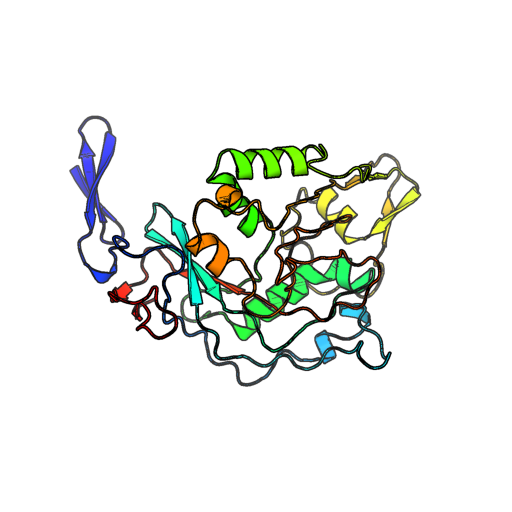 0.787 -4.744 -7.033 1.00 95.88 117 LEU A N 1
ATOM 937 C CA . LEU A 1 117 ? 0.644 -4.555 -5.586 1.00 95.88 117 LEU A CA 1
ATOM 938 C C . LEU A 1 117 ? -0.767 -4.084 -5.206 1.00 95.88 117 LEU A C 1
ATOM 940 O O . LEU A 1 117 ? -1.365 -4.597 -4.258 1.00 95.88 117 LEU A O 1
ATOM 944 N N . ASN A 1 118 ? -1.322 -3.130 -5.960 1.00 98.00 118 ASN A N 1
ATOM 945 C CA . ASN A 1 118 ? -2.674 -2.634 -5.717 1.00 98.00 118 ASN A CA 1
ATOM 946 C C . ASN A 1 118 ? -3.758 -3.634 -6.136 1.00 98.00 118 ASN A C 1
ATOM 948 O O . ASN A 1 118 ? -4.788 -3.700 -5.473 1.00 98.00 118 ASN A O 1
ATOM 952 N N . ASP A 1 119 ? -3.546 -4.428 -7.185 1.00 98.44 119 ASP A N 1
ATOM 953 C CA . ASP A 1 119 ? -4.484 -5.472 -7.615 1.00 98.44 119 ASP A CA 1
ATOM 954 C C . ASP A 1 119 ? -4.561 -6.607 -6.582 1.00 98.44 119 ASP A C 1
ATOM 956 O O . ASP A 1 119 ? -5.657 -7.048 -6.226 1.00 98.44 119 ASP A O 1
ATOM 960 N N . ILE A 1 120 ? -3.419 -7.016 -6.013 1.00 98.31 120 ILE A N 1
ATOM 961 C CA . ILE A 1 120 ? -3.362 -7.958 -4.884 1.00 98.31 120 ILE A CA 1
ATOM 962 C C . ILE A 1 120 ? -4.131 -7.394 -3.685 1.00 98.31 120 ILE A C 1
ATOM 964 O O . ILE A 1 120 ? -5.036 -8.058 -3.175 1.00 98.31 120 ILE A O 1
ATOM 968 N N . ALA A 1 121 ? -3.822 -6.160 -3.267 1.00 98.38 121 ALA A N 1
ATOM 969 C CA . ALA A 1 121 ? -4.489 -5.503 -2.144 1.00 98.38 121 ALA A CA 1
ATOM 970 C C . ALA A 1 121 ? -6.006 -5.430 -2.354 1.00 98.38 121 ALA A C 1
ATOM 972 O O . ALA A 1 121 ? -6.788 -5.875 -1.512 1.00 98.38 121 ALA A O 1
ATOM 973 N N . LYS A 1 122 ? -6.421 -4.928 -3.522 1.00 98.44 122 LYS A N 1
ATOM 974 C CA . LYS A 1 122 ? -7.824 -4.754 -3.879 1.00 98.44 122 LYS A CA 1
ATOM 975 C C . LYS A 1 122 ? -8.561 -6.087 -3.895 1.00 98.44 122 LYS A C 1
ATOM 977 O O . LYS A 1 122 ? -9.680 -6.147 -3.388 1.00 98.44 122 LYS A O 1
ATOM 982 N N . ARG A 1 123 ? -7.958 -7.142 -4.448 1.00 98.25 123 ARG A N 1
ATOM 983 C CA . ARG A 1 123 ? -8.570 -8.473 -4.504 1.00 98.25 123 ARG A CA 1
ATOM 984 C C . ARG A 1 123 ? -8.696 -9.096 -3.121 1.00 98.25 123 ARG A C 1
ATOM 986 O O . ARG A 1 123 ? -9.761 -9.615 -2.825 1.00 98.25 123 ARG 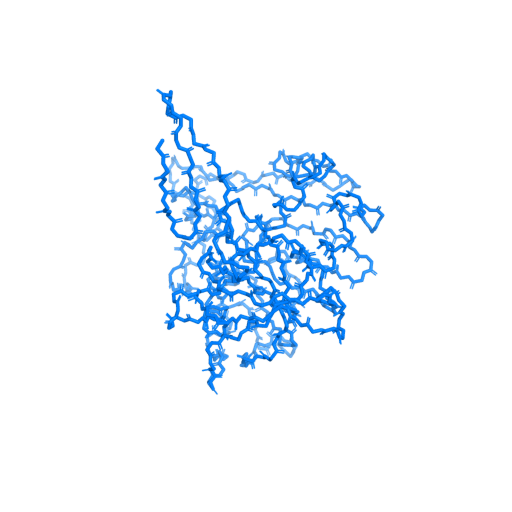A O 1
ATOM 993 N N . LEU A 1 124 ? -7.634 -9.074 -2.316 1.00 98.56 124 LEU A N 1
ATOM 994 C CA . LEU A 1 124 ? -7.545 -9.868 -1.087 1.00 98.56 124 LEU A CA 1
ATOM 995 C C . LEU A 1 124 ? -8.035 -9.139 0.170 1.00 98.56 124 LEU A C 1
ATOM 997 O O . LEU A 1 124 ? -8.388 -9.808 1.132 1.00 98.56 124 LEU A O 1
ATOM 1001 N N . TYR A 1 125 ? -8.064 -7.805 0.201 1.00 98.50 125 TYR A N 1
ATOM 1002 C CA . TYR A 1 125 ? -8.294 -7.059 1.450 1.00 98.50 125 TYR A CA 1
ATOM 1003 C C . TYR A 1 125 ? -9.357 -5.953 1.351 1.00 98.50 125 TYR A C 1
ATOM 1005 O O . TYR A 1 125 ? -9.541 -5.180 2.293 1.00 98.50 125 TYR A O 1
ATOM 1013 N N . SER A 1 126 ? -10.098 -5.877 0.243 1.00 98.62 126 SER A N 1
ATOM 1014 C CA . SER A 1 126 ? -11.232 -4.950 0.108 1.00 98.62 126 SER A CA 1
ATOM 1015 C C . SER A 1 126 ? -12.509 -5.475 0.764 1.00 98.62 126 SER A C 1
ATOM 1017 O O . SER A 1 126 ? -12.664 -6.667 1.027 1.00 98.62 126 SER A O 1
ATOM 1019 N N . LYS A 1 127 ? -13.474 -4.569 0.926 1.00 98.25 127 LYS A N 1
ATOM 1020 C CA . LYS A 1 127 ? -14.865 -4.865 1.267 1.00 98.25 127 LYS A CA 1
ATOM 1021 C C . LYS A 1 127 ? -15.804 -4.116 0.305 1.00 98.25 127 LYS A C 1
ATOM 1023 O O . LYS A 1 127 ? -16.423 -3.115 0.685 1.00 98.25 127 LYS A O 1
ATOM 1028 N N . PRO A 1 128 ? -15.906 -4.553 -0.969 1.00 97.19 128 PRO A N 1
ATOM 1029 C CA . PRO A 1 128 ? -16.659 -3.829 -1.997 1.00 97.19 128 PRO A CA 1
ATOM 1030 C C . PRO A 1 128 ? -18.144 -3.677 -1.667 1.00 97.19 128 PRO A C 1
ATOM 1032 O O . PRO A 1 128 ? -18.749 -2.671 -2.027 1.00 97.19 128 PRO A O 1
ATOM 1035 N N . SER A 1 129 ? -18.712 -4.629 -0.918 1.00 94.44 129 SER A N 1
ATOM 1036 C CA . SER A 1 129 ? -20.089 -4.569 -0.406 1.00 94.44 129 SER A CA 1
ATOM 1037 C C . SER A 1 129 ? -20.380 -3.323 0.447 1.00 94.44 129 SER A C 1
ATOM 1039 O O . SER A 1 129 ? -21.543 -2.967 0.634 1.00 94.44 129 SER A O 1
ATOM 1041 N N . LYS A 1 130 ? -19.333 -2.651 0.943 1.00 95.94 130 LYS A N 1
ATOM 1042 C CA . LYS A 1 130 ? -19.384 -1.406 1.722 1.00 95.94 130 LYS A CA 1
ATOM 1043 C C . LYS A 1 130 ? -18.661 -0.237 1.044 1.00 95.94 130 LYS A C 1
ATOM 1045 O O . LYS A 1 130 ? -18.426 0.784 1.674 1.00 95.94 130 LYS A O 1
ATOM 1050 N N . GLY A 1 131 ? -18.287 -0.378 -0.231 1.00 95.69 131 GLY A N 1
ATOM 1051 C CA . GLY A 1 131 ? -17.547 0.652 -0.969 1.00 95.69 131 GLY A CA 1
ATOM 1052 C C . GLY A 1 131 ? -16.107 0.858 -0.487 1.00 95.69 131 GLY A C 1
ATOM 1053 O O . GLY A 1 131 ? -15.497 1.872 -0.812 1.00 95.69 131 GLY A O 1
ATOM 1054 N N . ILE A 1 132 ? -15.561 -0.091 0.274 1.00 97.88 132 ILE A N 1
ATOM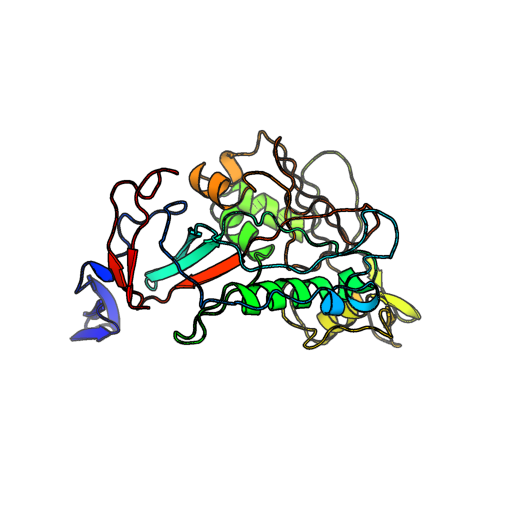 1055 C CA . ILE A 1 132 ? -14.220 -0.007 0.847 1.00 97.88 132 ILE A CA 1
ATOM 1056 C C . ILE A 1 132 ? -13.252 -0.787 -0.033 1.00 97.88 132 ILE A C 1
ATOM 1058 O O . ILE A 1 132 ? -13.439 -1.981 -0.281 1.00 97.88 132 ILE A O 1
ATOM 1062 N N . TYR A 1 133 ? -12.193 -0.114 -0.474 1.00 98.25 133 TYR A N 1
ATOM 1063 C CA . TYR A 1 133 ? -11.187 -0.686 -1.360 1.00 98.25 133 TYR A CA 1
ATOM 1064 C C . TYR A 1 133 ? -9.803 -0.569 -0.737 1.00 98.25 133 TYR A C 1
ATOM 1066 O O . TYR A 1 133 ? -9.351 0.527 -0.407 1.00 98.25 133 TYR A O 1
ATOM 1074 N N . ALA A 1 134 ? -9.140 -1.711 -0.588 1.00 98.50 134 ALA A N 1
ATOM 1075 C CA . ALA A 1 134 ? -7.764 -1.764 -0.132 1.00 98.50 134 ALA A CA 1
ATOM 1076 C C . ALA A 1 134 ? -6.803 -1.376 -1.257 1.00 98.50 134 ALA A C 1
ATOM 1078 O O . ALA A 1 134 ? -7.035 -1.661 -2.435 1.00 98.50 134 ALA A O 1
ATOM 1079 N N . ARG A 1 135 ? -5.692 -0.767 -0.861 1.00 98.12 135 ARG A N 1
ATOM 1080 C CA . ARG A 1 135 ? -4.534 -0.488 -1.710 1.00 98.12 135 ARG A CA 1
ATOM 1081 C C . ARG A 1 135 ? -3.265 -0.898 -0.982 1.00 98.12 135 ARG A C 1
ATOM 1083 O O . ARG A 1 135 ? -3.272 -1.067 0.236 1.00 98.12 135 ARG A O 1
ATOM 1090 N N . HIS A 1 136 ? -2.173 -1.045 -1.711 1.00 95.12 136 HIS A N 1
ATOM 1091 C CA . HIS A 1 136 ? -0.884 -1.231 -1.066 1.00 95.12 136 HIS A CA 1
ATOM 1092 C C . HIS A 1 136 ? -0.428 0.089 -0.423 1.00 95.12 136 HIS A C 1
ATOM 1094 O O . HIS A 1 136 ? -0.774 1.177 -0.905 1.00 95.12 136 HIS A O 1
ATOM 1100 N N . ILE A 1 137 ? 0.347 0.002 0.659 1.00 92.44 137 ILE A N 1
ATOM 1101 C CA . ILE A 1 137 ? 1.053 1.167 1.199 1.00 92.44 137 ILE A CA 1
ATOM 1102 C C . ILE A 1 137 ? 1.995 1.743 0.131 1.00 92.44 137 ILE A C 1
ATOM 1104 O O . ILE A 1 137 ? 2.594 1.003 -0.662 1.00 92.44 137 ILE A O 1
ATOM 1108 N N . ASN A 1 138 ? 2.104 3.065 0.090 1.00 89.75 138 ASN A N 1
ATOM 1109 C CA . ASN A 1 138 ? 2.944 3.798 -0.851 1.00 89.75 138 ASN A CA 1
ATOM 1110 C C . ASN A 1 138 ? 3.861 4.787 -0.118 1.00 89.75 138 ASN A C 1
ATOM 1112 O O . ASN A 1 138 ? 3.856 4.867 1.104 1.00 89.75 138 ASN A O 1
ATOM 1116 N N . LEU A 1 139 ? 4.704 5.510 -0.843 1.00 84.31 139 LEU A N 1
ATOM 1117 C CA . LEU A 1 139 ? 5.672 6.401 -0.218 1.00 84.31 139 LEU A CA 1
ATOM 1118 C C . LEU A 1 139 ? 5.048 7.714 0.275 1.00 84.31 139 LEU A C 1
ATOM 1120 O O . LEU A 1 139 ? 5.453 8.217 1.320 1.00 84.31 139 LEU A O 1
ATOM 1124 N N . GLU A 1 140 ? 4.026 8.237 -0.408 1.00 89.50 140 GLU A N 1
ATOM 1125 C CA . GLU A 1 140 ? 3.241 9.380 0.087 1.00 89.50 140 GLU A CA 1
ATOM 1126 C C . GLU A 1 140 ? 2.654 9.074 1.464 1.00 89.50 140 GLU A C 1
ATOM 1128 O O . GLU A 1 140 ? 2.475 9.967 2.299 1.00 89.50 140 GLU A O 1
ATOM 1133 N N . ASP A 1 141 ? 2.402 7.792 1.734 1.00 90.75 141 ASP A N 1
ATOM 1134 C CA . ASP A 1 141 ? 1.926 7.384 3.027 1.00 90.75 141 ASP A CA 1
ATOM 1135 C C . ASP A 1 141 ? 2.928 7.617 4.154 1.00 90.75 141 ASP A C 1
ATOM 1137 O O . ASP A 1 141 ? 2.547 7.964 5.274 1.00 90.75 141 ASP A O 1
ATOM 1141 N N . ILE A 1 142 ? 4.197 7.403 3.843 1.00 85.69 142 ILE A N 1
ATOM 1142 C CA . ILE A 1 142 ? 5.321 7.553 4.755 1.00 85.69 142 ILE A CA 1
ATOM 1143 C C . ILE A 1 142 ? 5.634 9.029 4.960 1.00 85.69 142 ILE A C 1
ATOM 1145 O O . ILE A 1 142 ? 5.760 9.502 6.091 1.00 85.69 142 ILE A O 1
ATOM 1149 N N . GLU A 1 143 ? 5.669 9.783 3.865 1.00 86.44 143 GLU A N 1
ATOM 1150 C CA . GLU A 1 143 ? 5.868 11.228 3.891 1.00 86.44 143 GLU A CA 1
ATOM 1151 C C . GLU A 1 143 ? 4.796 11.946 4.699 1.00 86.44 143 GLU A C 1
ATOM 1153 O O . GLU A 1 143 ? 5.104 12.929 5.368 1.00 86.44 143 GLU A O 1
ATOM 1158 N N . TYR A 1 144 ? 3.548 11.464 4.682 1.00 91.31 144 TYR A N 1
ATOM 1159 C CA . TYR A 1 144 ? 2.493 12.022 5.524 1.00 91.31 144 TYR A CA 1
ATOM 1160 C C . TYR A 1 144 ? 2.912 12.079 6.998 1.00 91.31 144 TYR A C 1
ATOM 1162 O O . TYR A 1 144 ? 2.665 13.087 7.660 1.00 91.31 144 TYR A O 1
ATOM 1170 N N . HIS A 1 145 ? 3.544 11.016 7.504 1.00 88.88 145 HIS A N 1
ATOM 1171 C CA . HIS A 1 145 ? 4.001 10.939 8.889 1.00 88.88 145 HIS A CA 1
ATOM 1172 C C . HIS A 1 145 ? 5.257 11.772 9.128 1.00 88.88 145 HIS A C 1
ATOM 1174 O O . HIS A 1 145 ? 5.298 12.529 10.097 1.00 88.88 145 HIS A O 1
ATOM 1180 N N . LEU A 1 146 ? 6.239 11.697 8.227 1.00 85.88 146 LEU A N 1
ATOM 1181 C CA . LEU A 1 146 ? 7.463 12.498 8.319 1.00 85.88 146 LEU A CA 1
ATOM 1182 C C . LEU A 1 146 ? 7.153 14.003 8.335 1.00 85.88 146 LEU A C 1
ATOM 1184 O O . LEU A 1 146 ? 7.702 14.749 9.142 1.00 85.88 146 LEU A O 1
ATOM 1188 N N . ASN A 1 147 ? 6.194 14.448 7.524 1.00 90.62 147 ASN A N 1
ATOM 1189 C CA . ASN A 1 147 ? 5.776 15.848 7.453 1.00 90.62 147 ASN A CA 1
ATOM 1190 C C . ASN A 1 147 ? 5.078 16.370 8.722 1.00 90.62 147 ASN A C 1
ATOM 1192 O O . ASN A 1 147 ? 4.803 17.567 8.813 1.00 90.62 147 ASN A O 1
ATOM 1196 N N . LYS A 1 148 ? 4.782 15.513 9.712 1.00 91.31 148 LYS A N 1
ATOM 1197 C CA . LYS A 1 148 ? 4.234 15.944 11.010 1.00 91.31 148 LYS A CA 1
ATOM 1198 C C . LYS A 1 148 ? 5.293 16.489 11.963 1.00 91.31 148 LYS A C 1
ATOM 1200 O O . LYS A 1 148 ? 4.927 17.097 12.966 1.00 91.31 148 LYS A O 1
ATOM 1205 N N . THR A 1 149 ? 6.578 16.305 11.668 1.00 90.00 149 THR A N 1
ATOM 1206 C CA . THR A 1 149 ? 7.675 16.858 12.468 1.00 90.00 149 THR A CA 1
ATOM 1207 C C . THR A 1 149 ? 8.533 17.794 11.628 1.00 90.00 149 THR A C 1
ATOM 1209 O O . THR A 1 149 ? 8.644 17.645 10.414 1.00 90.00 149 THR A O 1
ATOM 1212 N N . THR A 1 150 ? 9.187 18.765 12.269 1.00 90.31 150 THR A N 1
ATOM 1213 C CA . THR A 1 150 ? 10.103 19.681 11.571 1.00 90.31 150 THR A CA 1
ATOM 1214 C C . THR A 1 150 ? 11.272 18.934 10.926 1.00 90.31 150 THR A C 1
ATOM 1216 O O . THR A 1 150 ? 11.656 19.248 9.802 1.00 90.31 150 THR A O 1
ATOM 1219 N N . LYS A 1 151 ? 11.837 17.936 11.621 1.00 85.00 151 LYS A N 1
ATOM 1220 C CA . LYS A 1 151 ? 12.961 17.144 11.105 1.00 85.00 151 LYS A CA 1
ATOM 1221 C C . LYS A 1 151 ? 12.537 16.238 9.950 1.00 85.00 151 LYS A C 1
ATOM 1223 O O . LYS A 1 151 ? 13.195 16.244 8.914 1.00 85.00 151 LYS A O 1
ATOM 1228 N N . GLY A 1 152 ? 11.431 15.510 10.103 1.00 84.44 152 GLY A N 1
ATOM 1229 C CA . GLY A 1 152 ? 10.902 14.640 9.056 1.00 84.44 152 GLY A CA 1
ATOM 1230 C C . GLY A 1 152 ? 10.489 15.430 7.814 1.00 84.44 152 GLY A C 1
ATOM 1231 O O . GLY A 1 152 ? 10.857 15.051 6.708 1.00 84.44 152 GLY A O 1
ATOM 1232 N N . LYS A 1 153 ? 9.839 16.588 7.983 1.00 88.88 153 LYS A N 1
ATOM 1233 C CA . LYS A 1 153 ? 9.533 17.500 6.873 1.00 88.88 153 LYS A CA 1
ATOM 1234 C C . LYS A 1 153 ? 10.795 17.927 6.120 1.00 88.88 153 LYS A C 1
ATOM 1236 O O . LYS A 1 153 ? 10.836 17.820 4.900 1.00 88.88 153 LYS A O 1
ATOM 1241 N N . LYS A 1 154 ? 11.842 18.344 6.840 1.00 85.00 154 LYS A N 1
ATOM 1242 C CA . LYS A 1 154 ? 13.121 18.732 6.228 1.00 85.00 154 LYS A CA 1
ATOM 1243 C C . LYS A 1 154 ? 13.763 17.579 5.449 1.00 85.00 154 LYS A C 1
ATOM 1245 O O . LYS A 1 154 ? 14.345 17.817 4.397 1.00 85.00 154 LYS A O 1
ATOM 1250 N N . LEU A 1 155 ? 13.651 16.340 5.932 1.00 79.44 155 LEU A N 1
ATOM 1251 C CA . LEU A 1 155 ? 14.107 15.167 5.182 1.00 79.44 155 LEU A CA 1
ATOM 1252 C C . LEU A 1 155 ? 13.334 14.995 3.878 1.00 79.44 155 LEU A C 1
ATOM 1254 O O . LEU A 1 155 ? 13.959 14.784 2.846 1.00 79.44 155 LEU A O 1
ATOM 1258 N N . VAL A 1 156 ? 12.003 15.088 3.917 1.00 81.00 156 VAL A N 1
ATOM 1259 C CA . VAL A 1 156 ? 11.172 14.970 2.711 1.00 81.00 156 VAL A CA 1
ATOM 1260 C C . VAL A 1 156 ? 11.528 16.066 1.704 1.00 81.00 156 VAL A C 1
ATOM 1262 O O . VAL A 1 156 ? 11.743 15.764 0.534 1.00 81.00 156 VAL A O 1
ATOM 1265 N N . GLU A 1 157 ? 11.654 17.317 2.150 1.00 82.62 157 GLU A N 1
ATOM 1266 C CA . GLU A 1 157 ? 12.051 18.447 1.298 1.00 82.62 157 GLU A CA 1
ATOM 1267 C C . GLU A 1 157 ? 13.431 18.216 0.666 1.00 82.62 157 GLU A C 1
ATOM 1269 O O . GLU A 1 157 ? 13.562 18.272 -0.555 1.00 82.62 157 GLU A O 1
ATOM 1274 N N . ASN A 1 158 ? 14.434 17.836 1.463 1.00 77.44 158 ASN A N 1
ATOM 1275 C CA . ASN A 1 158 ? 15.770 17.521 0.956 1.00 77.44 158 ASN A CA 1
ATOM 1276 C C . ASN A 1 158 ? 15.751 16.358 -0.051 1.00 77.44 158 ASN A C 1
ATOM 1278 O O . ASN A 1 158 ? 16.384 16.440 -1.103 1.00 77.44 158 ASN A O 1
ATOM 1282 N N . ALA A 1 159 ? 14.999 15.291 0.245 1.00 72.94 159 ALA A N 1
ATOM 1283 C CA . ALA A 1 159 ? 14.872 14.120 -0.618 1.00 72.94 159 ALA A CA 1
ATOM 1284 C C . ALA A 1 159 ? 14.279 14.476 -1.990 1.00 72.94 159 ALA A C 1
ATOM 1286 O O . ALA A 1 159 ? 14.741 13.954 -3.008 1.00 72.94 159 ALA A O 1
ATOM 1287 N N . LEU A 1 160 ? 13.285 15.371 -2.019 1.00 73.06 160 LEU A N 1
ATOM 1288 C CA . LEU A 1 160 ? 12.637 15.860 -3.240 1.00 73.06 160 LEU A CA 1
ATOM 1289 C C . LEU A 1 160 ? 13.502 16.869 -4.009 1.00 73.06 160 LEU A C 1
ATOM 1291 O O . LEU A 1 160 ? 13.479 16.879 -5.238 1.00 73.06 160 LEU A O 1
ATOM 1295 N N . GLU A 1 161 ? 14.291 17.685 -3.310 1.00 70.25 161 GLU A N 1
ATOM 1296 C CA . GLU A 1 161 ? 15.262 18.608 -3.915 1.00 70.25 161 GLU A CA 1
ATOM 1297 C C . GLU A 1 161 ? 16.554 17.899 -4.364 1.00 70.25 161 GLU A C 1
ATOM 1299 O O . GLU A 1 161 ? 17.415 18.498 -5.009 1.00 70.25 161 GLU A O 1
ATOM 1304 N N . GLY A 1 162 ? 16.699 16.607 -4.049 1.00 62.66 162 GLY A N 1
ATOM 1305 C CA . GLY A 1 162 ? 17.898 15.823 -4.338 1.00 62.66 162 GLY A CA 1
ATOM 1306 C C . GLY A 1 162 ? 19.104 16.201 -3.473 1.00 62.66 162 GLY A C 1
ATOM 1307 O O . GLY A 1 162 ? 20.211 15.742 -3.773 1.00 62.66 162 GLY A O 1
ATOM 1308 N N . ILE A 1 163 ? 18.883 16.998 -2.421 1.00 62.91 163 ILE A N 1
ATOM 1309 C CA . ILE A 1 163 ? 19.874 17.417 -1.432 1.00 62.91 163 ILE A CA 1
ATOM 1310 C C . ILE A 1 163 ? 20.184 16.221 -0.532 1.00 62.91 163 ILE A C 1
ATOM 1312 O O . ILE A 1 163 ? 19.310 15.668 0.133 1.00 62.91 163 ILE A O 1
ATOM 1316 N N . GLU A 1 164 ? 21.448 15.811 -0.523 1.00 59.69 164 GLU A N 1
ATOM 1317 C CA . GLU A 1 164 ? 21.920 14.683 0.276 1.00 59.69 164 GLU A CA 1
ATOM 1318 C C . GLU A 1 164 ? 21.789 14.971 1.779 1.00 59.69 164 GLU A C 1
ATOM 1320 O O . GLU A 1 164 ? 22.234 16.006 2.278 1.00 59.69 164 GLU A O 1
ATOM 1325 N N . TYR A 1 165 ? 21.197 14.027 2.512 1.00 52.75 165 TYR A N 1
ATOM 1326 C CA . TYR A 1 165 ? 21.135 14.040 3.971 1.00 52.75 165 TYR A CA 1
ATOM 1327 C C . TYR A 1 165 ? 21.849 12.790 4.504 1.00 52.75 165 TYR A C 1
ATOM 1329 O O . TYR A 1 165 ? 21.222 11.759 4.712 1.00 52.75 165 TYR A O 1
ATOM 1337 N N . GLY A 1 166 ? 23.177 12.848 4.655 1.00 55.44 166 GLY A N 1
ATOM 1338 C CA . GLY A 1 166 ? 23.991 11.717 5.132 1.00 55.44 166 GLY A CA 1
ATOM 1339 C C . GLY A 1 166 ? 25.153 11.335 4.206 1.00 55.44 166 GLY A C 1
ATOM 1340 O O . GLY A 1 166 ? 25.432 12.032 3.238 1.00 55.44 166 GLY A O 1
ATOM 1341 N N . TYR A 1 167 ? 25.875 10.263 4.561 1.00 47.91 167 TYR A N 1
ATOM 1342 C CA . TYR A 1 167 ? 27.180 9.844 4.016 1.00 47.91 167 TYR A CA 1
ATOM 1343 C C . TYR A 1 167 ? 27.257 9.778 2.471 1.00 47.91 167 TYR A C 1
ATOM 1345 O O . TYR A 1 167 ? 27.040 8.728 1.890 1.00 47.91 167 TYR A O 1
ATOM 1353 N N . GLY A 1 168 ? 27.668 10.866 1.813 1.00 47.75 168 GLY A N 1
ATOM 1354 C CA . GLY A 1 168 ? 28.569 10.878 0.645 1.00 47.75 168 GLY A CA 1
ATOM 1355 C C . GLY A 1 168 ? 28.189 10.125 -0.643 1.00 47.75 168 GLY A C 1
ATOM 1356 O O . GLY A 1 168 ? 29.077 9.934 -1.477 1.00 47.75 168 GLY A O 1
ATOM 1357 N N . TRP A 1 169 ? 26.939 9.701 -0.838 1.00 48.53 169 TRP A N 1
ATOM 1358 C CA . TRP A 1 169 ? 26.490 9.050 -2.075 1.00 48.53 169 TRP A CA 1
ATOM 1359 C C . TRP A 1 169 ? 25.776 10.041 -3.001 1.00 48.53 169 TRP A C 1
ATOM 1361 O O . TRP A 1 169 ? 24.631 10.430 -2.758 1.00 48.53 169 TRP A O 1
ATOM 1371 N N . SER A 1 170 ? 26.438 10.407 -4.104 1.00 50.72 170 SER A N 1
ATOM 1372 C CA . SER A 1 170 ? 25.865 11.287 -5.121 1.00 50.72 170 SER A CA 1
ATOM 1373 C C . SER A 1 170 ? 25.125 10.517 -6.208 1.00 50.72 170 SER A C 1
ATOM 1375 O O . SER A 1 170 ? 25.690 9.755 -6.990 1.00 50.72 170 SER A O 1
ATOM 1377 N N . PHE A 1 171 ? 23.817 10.755 -6.275 1.00 56.59 171 PHE A N 1
ATOM 1378 C CA . PHE A 1 171 ? 22.970 10.287 -7.369 1.00 56.59 171 PHE A CA 1
ATOM 1379 C C . PHE A 1 171 ? 22.460 11.501 -8.140 1.00 56.59 171 PHE A C 1
ATOM 1381 O O . PHE A 1 171 ? 21.832 12.385 -7.553 1.00 56.59 171 PHE A O 1
ATOM 1388 N N . ASN A 1 172 ? 22.733 11.560 -9.441 1.00 56.03 172 ASN A N 1
ATOM 1389 C CA . ASN A 1 172 ? 22.256 12.638 -10.306 1.00 56.03 172 ASN A CA 1
ATOM 1390 C C . ASN A 1 172 ? 20.814 12.355 -10.754 1.00 56.03 172 ASN A C 1
ATOM 1392 O O . ASN A 1 172 ? 20.446 11.201 -10.982 1.00 56.03 172 ASN A O 1
ATOM 1396 N N . SER A 1 173 ? 19.991 13.400 -10.890 1.00 67.44 173 SER A N 1
ATOM 1397 C CA . SER A 1 173 ? 18.739 13.277 -11.639 1.00 67.44 173 SER A CA 1
ATOM 1398 C C . SER A 1 173 ? 19.068 12.983 -13.101 1.00 67.44 173 SER A C 1
ATOM 1400 O O . SER A 1 173 ? 19.973 13.584 -13.685 1.00 67.44 173 SER A O 1
ATOM 1402 N N . ASN A 1 174 ? 18.334 12.050 -13.702 1.00 75.25 174 ASN A N 1
ATOM 1403 C CA . ASN A 1 174 ? 18.548 11.699 -15.096 1.00 75.25 174 ASN A CA 1
ATOM 1404 C C . ASN A 1 174 ? 17.533 12.444 -15.963 1.00 75.25 174 ASN A C 1
ATOM 1406 O O . ASN A 1 174 ? 16.321 12.234 -15.874 1.00 75.25 174 ASN A O 1
ATOM 1410 N N . THR A 1 175 ? 18.054 13.343 -16.796 1.00 84.12 175 THR A N 1
ATOM 1411 C CA . THR A 1 175 ? 17.285 13.984 -17.861 1.00 84.12 175 THR A CA 1
ATOM 1412 C C . THR A 1 175 ? 17.574 13.249 -19.154 1.00 84.12 175 THR A C 1
ATOM 1414 O O . THR A 1 175 ? 18.725 13.146 -19.578 1.00 84.12 175 THR A O 1
ATOM 1417 N N . TYR A 1 176 ? 16.520 12.744 -19.778 1.00 88.06 176 TYR A N 1
ATOM 1418 C CA . TYR A 1 176 ? 16.606 11.974 -21.002 1.00 88.06 176 TYR A CA 1
ATOM 1419 C C . TYR A 1 176 ? 16.013 12.780 -22.157 1.00 88.06 176 TYR A C 1
ATOM 1421 O O . TYR A 1 176 ? 14.965 13.419 -22.041 1.00 88.06 176 TYR A O 1
ATOM 1429 N N . SER A 1 177 ? 16.711 12.751 -23.282 1.00 92.62 177 SER A N 1
ATOM 1430 C CA . SER A 1 177 ? 16.412 13.503 -24.497 1.00 92.62 177 SER A CA 1
ATOM 1431 C C . SER A 1 177 ? 16.029 12.571 -25.647 1.00 92.62 177 SER A C 1
ATOM 1433 O O . SER A 1 177 ? 16.085 11.345 -25.520 1.00 92.62 177 SER A O 1
ATOM 1435 N N . ALA A 1 178 ? 15.635 13.154 -26.779 1.00 94.62 178 ALA A N 1
ATOM 1436 C CA . ALA A 1 178 ? 15.287 12.413 -27.985 1.00 94.62 178 ALA A CA 1
ATOM 1437 C C . ALA A 1 178 ? 16.332 11.336 -28.338 1.00 94.62 178 ALA A C 1
ATOM 1439 O O . ALA A 1 178 ? 17.530 11.606 -28.405 1.00 94.62 178 ALA A O 1
ATOM 1440 N N . GLY A 1 179 ? 15.864 10.110 -28.579 1.00 91.94 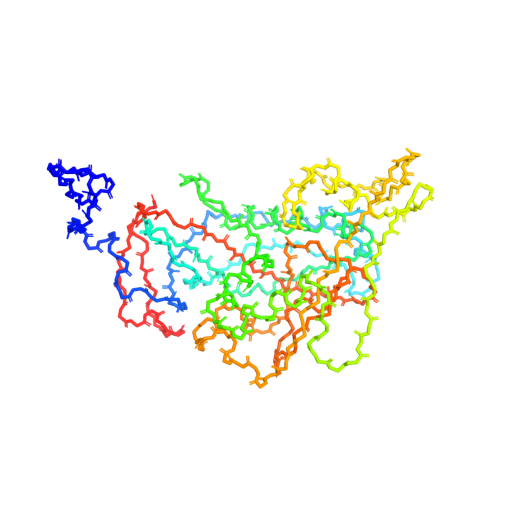179 GLY A N 1
ATOM 1441 C CA . GLY A 1 179 ? 16.715 8.956 -28.892 1.00 91.94 179 GLY A CA 1
ATOM 1442 C C . GLY A 1 179 ? 17.212 8.160 -27.680 1.00 91.94 179 GLY A C 1
ATOM 1443 O O . GLY A 1 179 ? 17.640 7.020 -27.857 1.00 91.94 179 GLY A O 1
ATOM 1444 N N . ASN A 1 180 ? 17.112 8.683 -26.451 1.00 93.31 180 ASN A N 1
ATOM 1445 C CA . ASN A 1 180 ? 17.350 7.874 -25.254 1.00 93.31 180 ASN A CA 1
ATOM 1446 C C . ASN A 1 180 ? 16.206 6.869 -25.039 1.00 93.31 180 ASN A C 1
ATOM 1448 O O . ASN A 1 180 ? 15.048 7.161 -25.344 1.00 93.31 180 ASN A O 1
ATOM 1452 N N . ASN A 1 181 ? 16.535 5.695 -24.491 1.00 92.12 181 ASN A N 1
ATOM 1453 C CA . ASN A 1 181 ? 15.559 4.685 -24.083 1.00 92.12 181 ASN A CA 1
ATOM 1454 C C . ASN A 1 181 ? 15.387 4.715 -22.566 1.00 92.12 181 ASN A C 1
ATOM 1456 O O . ASN A 1 181 ? 16.375 4.630 -21.840 1.00 92.12 181 ASN A O 1
ATOM 1460 N N . ILE A 1 182 ? 14.140 4.806 -22.116 1.00 89.75 182 ILE A N 1
ATOM 1461 C CA . ILE A 1 182 ? 13.750 4.752 -20.701 1.00 89.75 182 ILE A CA 1
ATOM 1462 C C . ILE A 1 182 ? 12.696 3.671 -20.485 1.00 89.75 182 ILE A C 1
ATOM 1464 O O . ILE A 1 182 ? 12.129 3.160 -21.453 1.00 89.75 182 ILE A O 1
ATOM 1468 N N . GLU A 1 183 ? 12.416 3.330 -19.230 1.00 89.31 183 GLU A N 1
ATOM 1469 C CA . GLU A 1 183 ? 11.291 2.457 -18.902 1.00 89.31 183 GLU A CA 1
ATOM 1470 C C . GLU A 1 183 ? 9.980 3.093 -19.380 1.00 89.31 183 GLU A C 1
ATOM 1472 O O . GLU A 1 183 ? 9.768 4.307 -19.277 1.00 89.31 183 GLU A O 1
ATOM 1477 N N . LYS A 1 184 ? 9.086 2.275 -19.942 1.00 92.88 184 LYS A N 1
ATOM 1478 C CA . LYS A 1 184 ? 7.831 2.745 -20.540 1.00 92.88 184 LYS A CA 1
ATOM 1479 C C . LYS A 1 184 ? 7.003 3.541 -19.534 1.00 92.88 184 LYS A C 1
ATOM 1481 O O . LYS A 1 184 ? 6.384 4.540 -19.899 1.00 92.88 184 LYS A O 1
ATOM 1486 N N . ILE A 1 185 ? 7.008 3.114 -18.278 1.00 91.06 185 ILE A N 1
ATOM 1487 C CA . ILE A 1 185 ? 6.246 3.732 -17.205 1.00 91.06 185 ILE A CA 1
ATOM 1488 C C . ILE A 1 185 ? 6.745 5.132 -16.853 1.00 91.06 185 ILE A C 1
ATOM 1490 O O . ILE A 1 185 ? 5.914 6.003 -16.615 1.00 91.06 185 ILE A O 1
ATOM 1494 N N . ASP A 1 186 ? 8.056 5.384 -16.902 1.00 88.94 186 ASP A N 1
ATOM 1495 C CA . ASP A 1 186 ? 8.626 6.711 -16.636 1.00 88.94 186 ASP A CA 1
ATOM 1496 C C . ASP A 1 186 ? 8.176 7.708 -17.711 1.00 88.94 186 ASP A C 1
ATOM 1498 O O . ASP A 1 186 ? 7.789 8.841 -17.412 1.00 88.94 186 ASP A O 1
ATOM 1502 N N . TYR A 1 187 ? 8.149 7.261 -18.971 1.00 92.50 187 TYR A N 1
ATOM 1503 C CA . TYR A 1 187 ? 7.612 8.056 -20.073 1.00 92.50 187 TYR A CA 1
ATOM 1504 C C . TYR A 1 187 ? 6.121 8.362 -19.885 1.00 92.50 187 TYR A C 1
ATOM 1506 O O . TYR A 1 187 ? 5.706 9.515 -19.995 1.00 92.50 187 TYR A O 1
ATOM 1514 N N . LEU A 1 188 ? 5.308 7.341 -19.588 1.00 92.69 188 LEU A N 1
ATOM 1515 C CA . LEU A 1 188 ? 3.863 7.506 -19.398 1.00 92.69 188 LEU A CA 1
ATOM 1516 C C . LEU A 1 188 ? 3.540 8.405 -18.203 1.00 92.69 188 LEU A C 1
ATOM 1518 O O . LEU A 1 188 ? 2.619 9.215 -18.282 1.00 92.69 188 LEU A O 1
ATOM 1522 N N . GLN A 1 189 ? 4.301 8.283 -17.117 1.00 89.62 189 GLN A N 1
ATOM 1523 C CA . GLN A 1 189 ? 4.158 9.124 -15.937 1.00 89.62 189 GLN A CA 1
ATOM 1524 C C . GLN A 1 189 ? 4.355 10.601 -16.285 1.00 89.62 189 GLN A C 1
ATOM 1526 O O . GLN A 1 189 ? 3.538 11.433 -15.888 1.00 89.62 189 GLN A O 1
ATOM 1531 N N . ASN A 1 190 ? 5.388 10.915 -17.073 1.00 89.56 190 ASN A N 1
ATOM 1532 C CA . ASN A 1 190 ? 5.654 12.275 -17.530 1.00 89.56 190 ASN A CA 1
ATOM 1533 C C . ASN A 1 190 ? 4.563 12.790 -18.487 1.00 89.56 190 ASN A C 1
ATOM 1535 O O . ASN A 1 190 ? 3.982 13.842 -18.229 1.00 89.56 190 ASN A O 1
ATOM 1539 N N . GLU A 1 191 ? 4.219 12.030 -19.533 1.00 91.88 191 GLU A N 1
ATOM 1540 C CA . GLU A 1 191 ? 3.218 12.451 -20.530 1.00 91.88 191 GLU A CA 1
ATOM 1541 C C . GLU A 1 191 ? 1.822 12.664 -19.927 1.00 91.88 191 GLU A C 1
ATOM 1543 O O . GLU A 1 191 ? 1.064 13.503 -20.410 1.00 91.88 191 GLU A O 1
ATOM 1548 N N . GLN A 1 192 ? 1.468 11.918 -18.876 1.00 92.56 192 GLN A N 1
ATOM 1549 C CA . GLN A 1 192 ? 0.166 12.029 -18.213 1.00 92.56 192 GLN A CA 1
ATOM 1550 C C . GLN A 1 192 ? 0.165 12.986 -17.011 1.00 92.56 192 GLN A C 1
ATOM 1552 O O . GLN A 1 192 ? -0.886 13.171 -16.395 1.00 92.56 192 GLN A O 1
ATOM 1557 N N . GLY A 1 193 ? 1.315 13.566 -16.646 1.00 91.19 193 GLY A N 1
ATOM 1558 C CA . GLY A 1 193 ? 1.443 14.415 -15.458 1.00 91.19 193 GLY A CA 1
ATOM 1559 C C . GLY A 1 193 ? 1.067 13.691 -14.161 1.00 91.19 193 GLY A C 1
ATOM 1560 O O . GLY A 1 193 ? 0.424 14.275 -13.290 1.00 91.19 193 GLY A O 1
ATOM 1561 N N . LYS A 1 194 ? 1.401 12.401 -14.060 1.00 90.75 194 LYS A N 1
ATOM 1562 C CA . LYS A 1 194 ? 1.050 11.534 -12.929 1.00 90.75 194 LYS A CA 1
ATOM 1563 C C . LYS A 1 194 ? 2.195 11.429 -11.922 1.00 90.75 194 LYS A C 1
ATOM 1565 O O . LYS A 1 194 ? 3.367 11.558 -12.266 1.00 90.75 194 LYS A O 1
ATOM 1570 N N . GLY A 1 195 ? 1.851 11.184 -10.663 1.00 87.44 195 GLY A N 1
ATOM 1571 C CA . GLY A 1 195 ? 2.793 10.904 -9.584 1.00 87.44 195 GLY A CA 1
ATOM 1572 C C . GLY A 1 195 ? 3.320 9.467 -9.607 1.00 87.44 195 GLY A C 1
ATOM 1573 O O . GLY A 1 195 ? 2.880 8.619 -10.386 1.00 87.44 195 GLY A O 1
ATOM 1574 N N . ARG A 1 196 ? 4.255 9.166 -8.702 1.00 84.81 196 ARG A N 1
ATOM 1575 C CA . ARG A 1 196 ? 4.929 7.857 -8.590 1.00 84.81 196 ARG A CA 1
ATOM 1576 C C . ARG A 1 196 ? 4.048 6.712 -8.093 1.00 84.81 196 ARG A C 1
ATOM 1578 O O . ARG A 1 196 ? 4.383 5.556 -8.333 1.00 84.81 196 ARG A O 1
ATOM 1585 N N . SER A 1 197 ? 2.936 7.015 -7.437 1.00 90.06 197 SER A N 1
ATOM 1586 C CA . SER A 1 197 ? 2.000 6.010 -6.907 1.00 90.06 197 SER A CA 1
ATOM 1587 C C . SER A 1 197 ? 0.679 5.969 -7.667 1.00 90.06 197 SER A C 1
ATOM 1589 O O . SER A 1 197 ? -0.174 5.124 -7.402 1.00 90.06 197 SER A O 1
ATOM 1591 N N . ASP A 1 198 ? 0.511 6.859 -8.646 1.00 91.44 198 ASP A N 1
ATOM 1592 C CA . ASP A 1 198 ? -0.701 6.921 -9.447 1.00 91.44 198 ASP A CA 1
ATOM 1593 C C . ASP A 1 198 ? -0.890 5.650 -10.278 1.00 91.44 198 ASP A C 1
ATOM 1595 O O . ASP A 1 198 ? 0.066 5.019 -10.746 1.00 91.44 198 ASP A O 1
ATOM 1599 N N . SER A 1 199 ? -2.153 5.299 -10.502 1.00 91.50 199 SER A N 1
ATOM 1600 C CA . SER A 1 199 ? -2.525 4.242 -11.439 1.00 91.50 199 SER A CA 1
ATOM 1601 C C . SER A 1 199 ? -2.393 4.764 -12.869 1.00 91.50 199 SER A C 1
ATOM 1603 O O . SER A 1 199 ? -3.217 5.553 -13.324 1.00 91.50 199 SER A O 1
ATOM 1605 N N . ILE A 1 200 ? -1.331 4.343 -13.552 1.00 93.31 200 ILE A N 1
ATOM 1606 C CA . ILE A 1 200 ? -1.061 4.666 -14.963 1.00 93.31 200 ILE A CA 1
ATOM 1607 C C . ILE A 1 200 ? -1.361 3.449 -15.840 1.00 93.31 200 ILE A C 1
ATOM 1609 O O . ILE A 1 200 ? -2.000 3.557 -16.883 1.00 93.31 200 ILE A O 1
ATOM 1613 N N . ILE A 1 201 ? -0.895 2.282 -15.397 1.00 92.56 201 ILE A N 1
ATOM 1614 C CA . ILE A 1 201 ? -1.145 0.999 -16.042 1.00 92.56 201 ILE A CA 1
ATOM 1615 C C . ILE A 1 201 ? -2.461 0.432 -15.513 1.00 92.56 201 ILE A C 1
ATOM 1617 O O . ILE A 1 201 ? -2.660 0.357 -14.301 1.00 92.56 201 ILE A O 1
ATOM 1621 N N . THR A 1 202 ? -3.351 0.031 -16.421 1.00 91.81 202 THR A N 1
ATOM 1622 C CA . THR A 1 202 ? -4.634 -0.615 -16.095 1.00 91.81 202 THR A CA 1
ATOM 1623 C C . THR A 1 202 ? -4.607 -2.127 -16.296 1.00 91.81 202 THR A C 1
ATOM 1625 O O . THR A 1 202 ? -5.469 -2.819 -15.766 1.00 91.81 202 THR A O 1
ATOM 1628 N N . GLU A 1 203 ? -3.623 -2.633 -17.042 1.00 94.31 203 GLU A N 1
ATOM 1629 C CA . GLU A 1 203 ? -3.335 -4.054 -17.245 1.00 94.31 203 GLU A CA 1
ATOM 1630 C C . GLU A 1 203 ? -1.820 -4.245 -17.413 1.00 94.31 203 GLU A C 1
ATOM 1632 O O . GLU A 1 203 ? -1.201 -3.415 -18.081 1.00 94.31 203 GLU A O 1
ATOM 1637 N N . PRO A 1 204 ? -1.203 -5.305 -16.854 1.00 94.25 204 PRO A N 1
ATOM 1638 C CA . PRO A 1 204 ? 0.246 -5.480 -16.909 1.00 94.25 204 PRO A CA 1
ATOM 1639 C C . PRO A 1 204 ? 0.795 -5.463 -18.338 1.00 94.25 204 PRO A C 1
ATOM 1641 O O . PRO A 1 204 ? 0.321 -6.195 -19.208 1.00 94.25 204 PRO A O 1
ATOM 1644 N N . ILE A 1 205 ? 1.844 -4.676 -18.567 1.00 93.94 205 ILE A N 1
ATOM 1645 C CA . ILE A 1 205 ? 2.547 -4.651 -19.846 1.00 93.94 205 ILE A CA 1
ATOM 1646 C C . ILE A 1 205 ? 3.553 -5.802 -19.919 1.00 93.94 205 ILE A C 1
ATOM 1648 O O . ILE A 1 205 ? 4.325 -6.033 -18.989 1.00 93.94 205 ILE A O 1
ATOM 1652 N N . THR A 1 206 ? 3.551 -6.526 -21.037 1.00 95.00 206 THR A N 1
ATOM 1653 C CA . THR A 1 206 ? 4.435 -7.687 -21.270 1.00 95.00 206 THR A CA 1
ATOM 1654 C C . THR A 1 206 ? 5.398 -7.484 -22.439 1.00 95.00 206 THR A C 1
ATOM 1656 O O . THR A 1 206 ? 6.404 -8.180 -22.550 1.00 95.00 206 THR A O 1
ATOM 1659 N N . THR A 1 207 ? 5.124 -6.506 -23.304 1.00 94.69 207 THR A N 1
ATOM 1660 C CA . THR A 1 207 ? 5.941 -6.145 -24.471 1.00 94.69 207 THR A CA 1
ATOM 1661 C C . THR A 1 207 ? 6.131 -4.636 -24.528 1.00 94.69 207 THR A C 1
ATOM 1663 O O . THR A 1 207 ? 5.278 -3.898 -24.040 1.00 94.69 207 THR A O 1
ATOM 1666 N N . GLY A 1 208 ? 7.205 -4.161 -25.165 1.00 94.25 208 GLY A N 1
ATOM 1667 C CA . GLY A 1 208 ? 7.459 -2.718 -25.264 1.00 94.25 208 GLY A CA 1
ATOM 1668 C C . GLY A 1 208 ? 7.697 -2.074 -23.895 1.00 94.25 208 GLY A C 1
ATOM 1669 O O . GLY A 1 208 ? 7.172 -0.999 -23.618 1.00 94.25 208 GLY A O 1
ATOM 1670 N N . LEU A 1 209 ? 8.458 -2.763 -23.036 1.00 91.31 209 LEU A N 1
ATOM 1671 C CA . LEU A 1 209 ? 8.775 -2.332 -21.668 1.00 91.31 209 LEU A CA 1
ATOM 1672 C C . LEU A 1 209 ? 9.632 -1.062 -21.625 1.00 91.31 209 LEU A C 1
ATOM 1674 O O . LEU A 1 209 ? 9.693 -0.405 -20.595 1.00 91.31 209 LEU A O 1
ATOM 1678 N N . SER A 1 210 ? 10.254 -0.692 -22.743 1.00 93.69 210 SER A N 1
ATOM 1679 C CA . SER A 1 210 ? 10.995 0.552 -22.897 1.00 93.69 210 SER A CA 1
ATOM 1680 C C . SER A 1 210 ? 10.349 1.480 -23.924 1.00 93.69 210 SER A C 1
ATOM 1682 O O . SER A 1 210 ? 9.606 1.062 -24.816 1.00 93.69 210 SER A O 1
ATOM 1684 N N . GLN A 1 211 ? 10.655 2.766 -23.798 1.00 95.19 211 GLN A N 1
ATOM 1685 C CA . GLN A 1 211 ? 10.244 3.815 -24.713 1.00 95.19 211 GLN A CA 1
ATOM 1686 C C . GLN A 1 211 ? 11.461 4.614 -25.176 1.00 95.19 211 GLN A C 1
ATOM 1688 O O . GLN A 1 211 ? 12.175 5.200 -24.362 1.00 95.19 211 GLN A O 1
ATOM 1693 N N . THR A 1 212 ? 11.636 4.711 -26.494 1.00 96.44 212 THR A N 1
ATOM 1694 C CA . THR A 1 212 ? 12.527 5.709 -27.091 1.00 96.44 212 THR A CA 1
ATOM 1695 C C . THR A 1 212 ? 11.857 7.074 -27.040 1.00 96.44 212 THR A C 1
ATOM 1697 O O . THR A 1 212 ? 10.727 7.234 -27.511 1.00 96.44 212 THR A O 1
ATOM 1700 N N . ILE A 1 213 ? 12.538 8.067 -26.481 1.00 95.12 213 ILE A N 1
ATOM 1701 C CA . ILE A 1 213 ? 11.992 9.419 -26.361 1.00 95.12 213 ILE A CA 1
ATOM 1702 C C . ILE A 1 213 ? 11.857 10.047 -27.759 1.00 95.12 213 ILE A C 1
ATOM 1704 O O . ILE A 1 213 ? 12.845 10.071 -28.505 1.00 95.12 213 ILE A O 1
ATOM 1708 N N . PRO A 1 214 ? 10.661 10.548 -28.136 1.00 94.31 214 PRO A N 1
ATOM 1709 C CA . PRO A 1 214 ? 10.441 11.177 -29.437 1.00 94.31 214 PRO A CA 1
ATOM 1710 C C . PRO A 1 214 ? 11.263 12.453 -29.642 1.00 94.31 214 PRO A C 1
ATOM 1712 O O . PRO A 1 214 ? 11.677 13.116 -28.691 1.00 94.31 214 PRO A O 1
ATOM 1715 N N . SER A 1 215 ? 11.443 12.844 -30.906 1.00 94.12 215 SER A N 1
ATOM 1716 C CA . SER A 1 215 ? 12.070 14.125 -31.251 1.00 94.12 215 SER A CA 1
ATOM 1717 C C . SER A 1 215 ? 11.336 15.305 -30.600 1.00 94.12 215 SER A C 1
ATOM 1719 O O . SER A 1 215 ? 10.107 15.330 -30.551 1.00 94.12 215 SER A O 1
ATOM 1721 N N . GLY A 1 216 ? 12.095 16.277 -30.089 1.00 91.25 216 GLY A N 1
ATOM 1722 C CA . GLY A 1 216 ? 11.559 17.474 -29.430 1.00 91.25 216 GLY A CA 1
ATOM 1723 C C . GLY A 1 216 ? 10.987 17.251 -28.024 1.00 91.25 216 GLY A C 1
ATOM 1724 O O . GLY A 1 216 ? 10.448 18.192 -27.447 1.00 91.25 216 GLY A O 1
ATOM 1725 N N . LYS A 1 217 ? 11.099 16.041 -27.459 1.00 93.12 217 LYS A N 1
ATOM 1726 C CA . LYS A 1 217 ? 10.671 15.729 -26.089 1.00 93.12 217 LYS A CA 1
ATOM 1727 C C . LYS A 1 217 ? 11.871 15.593 -25.151 1.00 93.12 217 LYS A C 1
ATOM 1729 O O . LYS A 1 217 ? 12.943 15.134 -25.545 1.00 93.12 217 LYS A O 1
ATOM 1734 N N . ILE A 1 218 ? 11.652 15.979 -23.898 1.00 90.56 218 ILE A N 1
ATOM 1735 C CA . ILE A 1 218 ? 12.576 15.787 -22.782 1.00 90.56 218 ILE A CA 1
ATOM 1736 C C . ILE A 1 218 ? 11.773 15.150 -21.657 1.00 90.56 218 ILE A C 1
ATOM 1738 O O . ILE A 1 218 ? 10.690 15.632 -21.329 1.00 90.56 218 ILE A O 1
ATOM 1742 N N . VAL A 1 219 ? 12.303 14.075 -21.082 1.00 89.00 219 VAL A N 1
ATOM 1743 C CA . VAL A 1 219 ? 11.724 13.424 -19.909 1.00 89.00 219 VAL A CA 1
ATOM 1744 C C . VAL A 1 219 ? 12.703 13.558 -18.762 1.00 89.00 219 VAL A C 1
ATOM 1746 O O . VAL A 1 219 ? 13.834 13.077 -18.832 1.00 89.00 219 VAL A O 1
ATOM 1749 N N . THR A 1 220 ? 12.247 14.194 -17.692 1.00 84.81 220 THR A N 1
ATOM 1750 C CA . THR A 1 220 ? 12.967 14.232 -16.423 1.00 84.81 220 THR A CA 1
ATOM 1751 C C . THR A 1 220 ? 12.342 13.204 -15.502 1.00 84.81 220 THR A C 1
ATOM 1753 O O . THR A 1 220 ? 11.154 13.303 -15.189 1.00 84.81 220 THR A O 1
ATOM 1756 N N . VAL A 1 221 ? 13.138 12.229 -15.071 1.00 76.88 221 VAL A N 1
ATOM 1757 C CA . VAL A 1 221 ? 12.731 11.280 -14.034 1.00 76.88 221 VAL A CA 1
ATOM 1758 C C . VAL A 1 221 ? 13.247 11.817 -12.696 1.00 76.88 221 VAL A C 1
ATOM 1760 O O . VAL A 1 221 ? 14.465 11.936 -12.526 1.00 76.88 221 VAL A O 1
ATOM 1763 N N . PRO A 1 222 ? 12.358 12.215 -11.764 1.00 67.69 222 PRO A N 1
ATOM 1764 C CA . PRO A 1 222 ? 12.778 12.769 -10.483 1.00 67.69 222 PRO A CA 1
ATOM 1765 C C . PRO A 1 222 ? 13.601 11.761 -9.671 1.00 67.69 222 PRO A C 1
ATOM 1767 O O . PRO A 1 222 ? 13.273 10.575 -9.612 1.00 67.69 222 PRO A O 1
ATOM 1770 N N . LYS A 1 223 ? 14.651 12.253 -9.006 1.00 68.62 223 LYS A N 1
ATOM 1771 C CA . LYS A 1 223 ? 15.352 11.523 -7.944 1.00 68.62 223 LYS A CA 1
ATOM 1772 C C . LYS A 1 223 ? 14.538 11.646 -6.660 1.00 68.62 223 LYS A C 1
ATOM 1774 O O . LYS A 1 223 ? 14.028 12.722 -6.360 1.00 68.62 223 LYS A O 1
ATOM 1779 N N . THR A 1 224 ? 14.462 10.578 -5.874 1.00 63.97 224 THR A N 1
ATOM 1780 C CA . THR A 1 224 ? 14.013 10.696 -4.487 1.00 63.97 224 THR A CA 1
ATOM 1781 C C . THR A 1 224 ? 14.757 9.693 -3.620 1.00 63.97 224 THR A C 1
ATOM 1783 O O . THR A 1 224 ? 14.580 8.491 -3.783 1.00 63.97 224 THR A O 1
ATOM 1786 N N . VAL A 1 225 ? 15.604 10.187 -2.717 1.00 62.69 225 VAL A N 1
ATOM 1787 C CA . VAL A 1 225 ? 16.420 9.352 -1.821 1.00 62.69 225 VAL A CA 1
ATOM 1788 C C . VAL A 1 225 ? 16.084 9.708 -0.379 1.00 62.69 225 VAL A C 1
ATOM 1790 O O . VAL A 1 225 ? 16.188 10.874 -0.008 1.00 62.69 225 VAL A O 1
ATOM 1793 N N . TYR A 1 226 ? 15.714 8.711 0.427 1.00 64.12 226 TYR A N 1
ATOM 1794 C CA . TYR A 1 226 ? 15.510 8.872 1.869 1.00 64.12 226 TYR A CA 1
ATOM 1795 C C . TYR A 1 226 ? 16.578 8.072 2.597 1.00 64.12 226 TYR A C 1
ATOM 1797 O O . TYR A 1 226 ? 16.486 6.852 2.700 1.00 64.12 226 TYR A O 1
ATOM 1805 N N . TYR A 1 227 ? 17.574 8.765 3.133 1.00 58.69 227 TYR A N 1
ATOM 1806 C CA . TYR A 1 227 ? 18.583 8.159 3.989 1.00 58.69 227 TYR A CA 1
ATOM 1807 C C . TYR A 1 227 ? 18.289 8.522 5.448 1.00 58.69 227 TYR A C 1
ATOM 1809 O O . TYR A 1 227 ? 18.130 9.697 5.776 1.00 58.69 227 TYR A O 1
ATOM 1817 N N . MET A 1 228 ? 18.178 7.512 6.309 1.00 62.38 228 MET A N 1
ATOM 1818 C CA . MET A 1 228 ? 17.957 7.656 7.753 1.00 62.38 228 MET A CA 1
ATOM 1819 C C . MET A 1 228 ? 18.719 6.552 8.482 1.00 62.38 228 MET A C 1
ATOM 1821 O O . MET A 1 228 ? 18.808 5.433 7.965 1.00 62.38 228 MET A O 1
ATOM 1825 N N . THR A 1 229 ? 19.257 6.866 9.660 1.00 57.09 229 THR A N 1
ATOM 1826 C CA . THR A 1 229 ? 19.885 5.883 10.552 1.00 57.09 229 THR A CA 1
ATOM 1827 C C . THR A 1 229 ? 18.929 5.494 11.682 1.00 57.09 229 THR A C 1
ATOM 1829 O O . THR A 1 229 ? 17.919 6.156 11.929 1.00 57.09 229 THR A O 1
ATOM 1832 N N . SER A 1 230 ? 19.241 4.411 12.396 1.00 58.44 230 SER A N 1
ATOM 1833 C CA . SER A 1 230 ? 18.431 3.886 13.502 1.00 58.44 230 SER A CA 1
ATOM 1834 C C . SER A 1 230 ? 18.272 4.859 14.680 1.00 58.44 230 SER A C 1
ATOM 1836 O O . SER A 1 230 ? 17.320 4.724 15.450 1.00 58.44 230 SER A O 1
ATOM 1838 N N . ASP A 1 231 ? 19.137 5.871 14.783 1.00 58.38 231 ASP A N 1
ATOM 1839 C CA . ASP A 1 231 ? 19.107 6.903 15.827 1.00 58.38 231 ASP A CA 1
ATOM 1840 C C . ASP A 1 231 ? 18.082 8.030 15.553 1.00 58.38 231 ASP A C 1
ATOM 1842 O O . ASP A 1 231 ? 17.757 8.810 16.451 1.00 58.38 231 ASP A O 1
ATOM 1846 N N . ASP A 1 232 ? 17.507 8.102 14.346 1.00 67.00 232 ASP A N 1
ATOM 1847 C CA . ASP A 1 232 ? 16.645 9.204 13.882 1.00 67.00 232 ASP A CA 1
ATOM 1848 C C . ASP A 1 232 ? 15.137 9.006 14.193 1.00 67.00 232 ASP A C 1
ATOM 1850 O O . ASP A 1 232 ? 14.234 9.398 13.444 1.00 67.00 232 ASP A O 1
ATOM 1854 N N . ILE A 1 233 ? 14.827 8.394 15.339 1.00 68.44 233 ILE A N 1
ATOM 1855 C CA . ILE A 1 233 ? 13.455 8.055 15.780 1.00 68.44 233 ILE A CA 1
ATOM 1856 C C . ILE A 1 233 ? 12.564 9.303 15.928 1.00 68.44 233 ILE A C 1
ATOM 1858 O O . ILE A 1 233 ? 11.353 9.252 15.685 1.00 68.44 233 ILE A O 1
ATOM 1862 N N . ASP A 1 234 ? 13.141 10.447 16.297 1.00 74.88 234 ASP A N 1
ATOM 1863 C CA . ASP A 1 234 ? 12.393 11.678 16.567 1.00 74.88 234 ASP A CA 1
ATOM 1864 C C . ASP A 1 234 ? 11.769 12.323 15.314 1.00 74.88 234 ASP A C 1
ATOM 1866 O O . ASP A 1 234 ? 10.815 13.099 15.422 1.00 74.88 234 ASP A O 1
ATOM 1870 N N . MET A 1 235 ? 12.212 11.931 14.116 1.00 79.25 235 MET A N 1
ATOM 1871 C CA . MET A 1 235 ? 11.645 12.363 12.833 1.00 79.25 235 MET A CA 1
ATOM 1872 C C . MET A 1 235 ? 10.212 11.865 12.616 1.00 79.25 235 MET A C 1
ATOM 1874 O O . MET A 1 235 ? 9.436 12.488 11.887 1.00 79.25 235 MET A O 1
ATOM 1878 N N . TRP A 1 236 ? 9.835 10.783 13.295 1.00 79.06 236 TRP A N 1
ATOM 1879 C CA . TRP A 1 236 ? 8.512 10.159 13.217 1.00 79.06 236 TRP A CA 1
ATOM 1880 C C . TRP A 1 236 ? 7.551 10.647 14.300 1.00 79.06 236 TRP A C 1
ATOM 1882 O O . TRP A 1 236 ? 6.373 10.280 14.315 1.00 79.06 236 TRP A O 1
ATOM 1892 N N . GLY A 1 237 ? 8.048 11.476 15.221 1.00 83.31 237 GLY A N 1
ATOM 1893 C CA . GLY A 1 237 ? 7.290 12.111 16.292 1.00 83.31 237 GLY A CA 1
ATOM 1894 C C . GLY A 1 237 ? 6.949 11.179 17.453 1.00 83.31 237 GLY A C 1
ATOM 1895 O O . GLY A 1 237 ? 7.191 11.535 18.601 1.00 83.31 237 GLY A O 1
ATOM 1896 N N . THR A 1 238 ? 6.397 9.989 17.192 1.00 85.44 238 THR A N 1
ATOM 1897 C CA . THR A 1 238 ? 6.007 9.045 18.253 1.00 85.44 238 THR A CA 1
ATOM 1898 C C . THR A 1 238 ? 6.390 7.607 17.928 1.00 85.44 238 THR A C 1
ATOM 1900 O O . THR A 1 238 ? 6.306 7.166 16.782 1.00 85.44 238 THR A O 1
ATOM 1903 N N . GLN A 1 239 ? 6.692 6.825 18.969 1.00 84.00 239 GLN A N 1
ATOM 1904 C CA . GLN A 1 239 ? 6.936 5.388 18.828 1.00 84.00 239 GLN A CA 1
ATOM 1905 C C . GLN A 1 239 ? 5.718 4.640 18.262 1.00 84.00 239 GLN A C 1
ATOM 1907 O O . GLN A 1 239 ? 5.874 3.638 17.572 1.00 84.00 239 GLN A O 1
ATOM 1912 N N . LYS A 1 240 ? 4.493 5.126 18.513 1.00 86.31 240 LYS A N 1
ATOM 1913 C CA . LYS A 1 240 ? 3.276 4.523 17.951 1.00 86.31 240 LYS A CA 1
ATOM 1914 C C . LYS A 1 240 ? 3.242 4.616 16.423 1.00 86.31 240 LYS A C 1
ATOM 1916 O O . LYS A 1 240 ? 2.921 3.625 15.772 1.00 86.31 240 LYS A O 1
ATOM 1921 N N . VAL A 1 241 ? 3.610 5.767 15.851 1.00 87.25 241 VAL A N 1
ATOM 1922 C CA . VAL A 1 241 ? 3.741 5.938 14.390 1.00 87.25 241 VAL A CA 1
ATOM 1923 C C . VAL A 1 241 ? 4.776 4.959 13.843 1.00 87.25 241 VAL A C 1
ATOM 1925 O O . VAL A 1 241 ? 4.493 4.231 12.895 1.00 87.25 241 VAL A O 1
ATOM 1928 N N . ILE A 1 242 ? 5.932 4.876 14.497 1.00 82.38 242 ILE A N 1
ATOM 1929 C CA . ILE A 1 242 ? 7.020 3.973 14.113 1.00 82.38 242 ILE A CA 1
ATOM 1930 C C . ILE A 1 242 ? 6.544 2.517 14.106 1.00 82.38 242 ILE A C 1
ATOM 1932 O O . ILE A 1 242 ? 6.648 1.849 13.089 1.00 82.38 242 ILE A O 1
ATOM 1936 N N . ASN A 1 243 ? 5.911 2.049 15.182 1.00 81.56 243 ASN A N 1
ATOM 1937 C CA . ASN A 1 243 ? 5.393 0.678 15.302 1.00 81.56 243 ASN A CA 1
ATOM 1938 C C . ASN A 1 243 ? 4.226 0.355 14.345 1.00 81.56 243 ASN A C 1
ATOM 1940 O O . ASN A 1 243 ? 3.797 -0.800 14.243 1.00 81.56 243 ASN A O 1
ATOM 1944 N N . THR A 1 244 ? 3.653 1.379 13.712 1.00 85.38 244 THR A N 1
ATOM 1945 C CA . THR A 1 244 ? 2.588 1.247 12.712 1.00 85.38 244 THR A CA 1
ATOM 1946 C C . THR A 1 244 ? 3.170 1.174 11.299 1.00 85.38 244 THR A C 1
ATOM 1948 O O . THR A 1 244 ? 2.655 0.440 10.459 1.00 85.38 244 THR A O 1
ATOM 1951 N N . VAL A 1 245 ? 4.257 1.908 11.048 1.00 79.06 245 VAL A N 1
ATOM 1952 C CA . VAL A 1 245 ? 4.948 1.975 9.754 1.00 79.06 245 VAL A CA 1
ATOM 1953 C C . VAL A 1 245 ? 5.967 0.846 9.585 1.00 79.06 245 VAL A C 1
ATOM 1955 O O . VAL A 1 245 ? 6.021 0.222 8.525 1.00 79.06 245 VAL A O 1
ATOM 1958 N N . ILE A 1 246 ? 6.792 0.591 10.601 1.00 70.75 246 ILE A N 1
ATOM 1959 C CA . ILE A 1 246 ? 7.870 -0.398 10.548 1.00 70.75 246 ILE A CA 1
ATOM 1960 C C . ILE A 1 246 ? 7.278 -1.806 10.445 1.00 70.75 246 ILE A C 1
ATOM 1962 O O . ILE A 1 246 ? 6.293 -2.138 11.112 1.00 70.75 246 ILE A O 1
ATOM 1966 N N . GLY A 1 247 ? 7.887 -2.624 9.584 1.00 60.56 247 GLY A N 1
ATOM 1967 C CA . GLY A 1 247 ? 7.568 -4.042 9.498 1.00 60.56 247 GLY A CA 1
ATOM 1968 C C . GLY A 1 247 ? 7.942 -4.746 10.800 1.00 60.56 247 GLY A C 1
ATOM 1969 O O . GLY A 1 247 ? 9.028 -4.537 11.333 1.00 60.56 247 GLY A O 1
ATOM 1970 N N . ILE A 1 248 ? 7.045 -5.572 11.336 1.00 48.56 248 ILE A N 1
ATOM 1971 C CA . ILE A 1 248 ? 7.279 -6.278 12.607 1.00 48.56 248 ILE A CA 1
ATOM 1972 C C . ILE A 1 248 ? 8.349 -7.364 12.408 1.00 48.56 248 ILE A C 1
ATOM 1974 O O . ILE A 1 248 ? 9.068 -7.708 13.346 1.00 48.56 248 ILE A O 1
ATOM 1978 N N . HIS A 1 249 ? 8.466 -7.892 11.182 1.00 50.94 249 HIS A N 1
ATOM 1979 C CA . HIS A 1 249 ? 9.303 -9.057 10.901 1.00 50.94 249 HIS A CA 1
ATOM 1980 C C . HIS A 1 249 ? 10.107 -9.002 9.597 1.00 50.94 249 HIS A C 1
ATOM 1982 O O . HIS A 1 249 ? 11.140 -9.660 9.545 1.00 50.94 249 HIS A O 1
ATOM 1988 N N . ASN A 1 250 ? 9.682 -8.265 8.561 1.00 57.31 250 ASN A N 1
ATOM 1989 C CA . ASN A 1 250 ? 10.353 -8.263 7.255 1.00 57.31 250 ASN A CA 1
ATOM 1990 C C . ASN A 1 250 ? 10.164 -6.941 6.497 1.00 57.31 250 ASN A C 1
ATOM 1992 O O . ASN A 1 250 ? 9.221 -6.188 6.732 1.00 57.31 250 ASN A O 1
ATOM 1996 N N . ALA A 1 251 ? 11.050 -6.701 5.534 1.00 74.75 251 ALA A N 1
ATOM 1997 C CA . ALA A 1 251 ? 10.910 -5.636 4.554 1.00 74.75 251 ALA A CA 1
ATOM 1998 C C . ALA A 1 251 ? 9.717 -5.872 3.612 1.00 74.75 251 ALA A C 1
ATOM 2000 O O . ALA A 1 251 ? 9.417 -7.016 3.256 1.00 74.75 251 ALA A O 1
ATOM 2001 N N . TYR A 1 252 ? 9.050 -4.795 3.192 1.00 79.19 252 TYR A N 1
ATOM 2002 C CA . TYR A 1 252 ? 7.868 -4.839 2.324 1.00 79.19 252 TYR A CA 1
ATOM 2003 C C . TYR A 1 252 ? 7.973 -3.849 1.152 1.00 79.19 252 TYR A C 1
ATOM 2005 O O . TYR A 1 252 ? 8.719 -2.867 1.208 1.00 79.19 252 TYR A O 1
ATOM 2013 N N . TRP A 1 253 ? 7.228 -4.115 0.076 1.00 85.00 253 TRP A N 1
ATOM 2014 C CA . TRP A 1 253 ? 7.192 -3.250 -1.111 1.00 85.00 253 TRP A CA 1
ATOM 2015 C C . TRP A 1 253 ? 6.475 -1.917 -0.860 1.00 85.00 253 TRP A C 1
ATOM 2017 O O . TRP A 1 253 ? 5.529 -1.852 -0.091 1.00 85.00 253 TRP A O 1
ATOM 2027 N N . PHE A 1 254 ? 6.827 -0.857 -1.588 1.00 84.88 254 PHE A N 1
ATOM 2028 C CA . PHE A 1 254 ? 5.937 0.299 -1.752 1.00 84.88 254 PHE A CA 1
ATOM 2029 C C . PHE A 1 254 ? 5.321 0.276 -3.139 1.00 84.88 254 PHE A C 1
ATOM 2031 O O . PHE A 1 254 ? 6.013 0.034 -4.128 1.00 84.88 254 PHE A O 1
ATOM 2038 N N . ALA A 1 255 ? 4.036 0.610 -3.240 1.00 89.94 255 ALA A N 1
ATOM 2039 C CA . ALA A 1 255 ? 3.400 0.869 -4.527 1.00 89.94 255 ALA A CA 1
ATOM 2040 C C . ALA A 1 255 ? 3.753 2.271 -5.054 1.00 89.94 255 ALA A C 1
ATOM 2042 O O . ALA A 1 255 ? 2.872 3.072 -5.360 1.00 89.94 255 ALA A O 1
ATOM 2043 N N . SER A 1 256 ? 5.054 2.545 -5.176 1.00 85.62 256 SER A N 1
ATOM 2044 C CA . SER A 1 256 ? 5.619 3.796 -5.680 1.00 85.62 256 SER A CA 1
ATOM 2045 C C . SER A 1 256 ? 6.783 3.517 -6.627 1.00 85.62 256 SER A C 1
ATOM 2047 O O . SER A 1 256 ? 7.643 2.687 -6.344 1.00 85.62 256 SER A O 1
ATOM 2049 N N . ARG A 1 257 ? 6.822 4.229 -7.753 1.00 81.06 257 ARG A N 1
ATOM 2050 C CA . ARG A 1 257 ? 7.903 4.168 -8.744 1.00 81.06 257 ARG A CA 1
ATOM 2051 C C . ARG A 1 257 ? 9.000 5.156 -8.396 1.00 81.06 257 ARG A C 1
ATOM 2053 O O . ARG A 1 257 ? 8.771 6.363 -8.385 1.00 81.06 257 ARG A O 1
ATOM 2060 N N . ILE A 1 258 ? 10.192 4.648 -8.133 1.00 72.06 258 ILE A N 1
ATOM 2061 C CA . ILE A 1 258 ? 11.369 5.475 -7.886 1.00 72.06 258 ILE A CA 1
ATOM 2062 C C . ILE A 1 258 ? 12.516 4.817 -8.629 1.00 72.06 258 ILE A C 1
ATOM 2064 O O . ILE A 1 258 ? 12.762 3.638 -8.420 1.00 72.06 258 ILE A O 1
ATOM 2068 N N . GLN A 1 259 ? 13.188 5.552 -9.515 1.00 57.19 259 GLN A N 1
ATOM 2069 C CA . GLN A 1 259 ? 14.257 4.995 -10.350 1.00 57.19 259 GLN A CA 1
ATOM 2070 C C . GLN A 1 259 ? 15.543 4.732 -9.551 1.00 57.19 259 GLN A C 1
ATOM 2072 O O . GLN A 1 259 ? 16.267 3.787 -9.843 1.00 57.19 259 GLN A O 1
ATOM 2077 N N . ASN A 1 260 ? 15.797 5.539 -8.517 1.00 54.94 260 ASN A N 1
ATOM 2078 C CA . ASN A 1 260 ? 16.915 5.387 -7.590 1.00 54.94 260 ASN A CA 1
ATOM 2079 C C . ASN A 1 260 ? 16.398 5.597 -6.168 1.00 54.94 260 ASN A C 1
ATOM 2081 O O . ASN A 1 260 ? 16.071 6.719 -5.791 1.00 54.94 260 ASN A O 1
ATOM 2085 N N . MET A 1 261 ? 16.298 4.511 -5.416 1.00 52.94 261 MET A N 1
ATOM 2086 C CA . MET A 1 261 ? 15.809 4.471 -4.049 1.00 52.94 261 MET A CA 1
ATOM 2087 C C . MET A 1 261 ? 16.802 3.629 -3.263 1.00 52.94 261 MET A C 1
ATOM 2089 O O . MET A 1 261 ? 16.991 2.453 -3.564 1.00 52.94 261 MET A O 1
ATOM 2093 N N . GLU A 1 262 ? 17.447 4.272 -2.306 1.00 50.72 262 GLU A N 1
ATOM 2094 C CA . GLU A 1 262 ? 18.199 3.643 -1.232 1.00 50.72 262 GLU A CA 1
ATOM 2095 C C . GLU A 1 262 ? 17.443 4.059 0.026 1.00 50.72 262 GLU A C 1
ATOM 2097 O O . GLU A 1 262 ? 17.211 5.258 0.227 1.00 50.72 262 GLU A O 1
ATOM 2102 N N . ILE A 1 263 ? 16.912 3.089 0.769 1.00 51.69 263 ILE A N 1
ATOM 2103 C CA . ILE A 1 263 ? 16.021 3.367 1.891 1.00 51.69 263 ILE A CA 1
ATOM 2104 C C . ILE A 1 263 ? 16.756 3.201 3.227 1.00 51.69 263 ILE A C 1
ATOM 2106 O O . ILE A 1 263 ? 17.388 2.184 3.480 1.00 51.69 263 ILE A O 1
ATOM 2110 N N . ILE A 1 264 ? 16.579 4.209 4.090 1.00 52.50 264 ILE A N 1
ATOM 2111 C CA . ILE A 1 264 ? 16.313 4.147 5.544 1.00 52.50 264 ILE A CA 1
ATOM 2112 C C . ILE A 1 264 ? 16.716 2.820 6.215 1.00 52.50 264 ILE A C 1
ATOM 2114 O O . ILE A 1 264 ? 15.984 1.827 6.155 1.00 52.50 264 ILE A O 1
ATOM 2118 N N . TYR A 1 265 ? 17.821 2.845 6.960 1.00 46.78 265 TYR A N 1
ATOM 2119 C CA . TYR A 1 265 ? 18.174 1.776 7.888 1.00 46.78 265 TYR A CA 1
ATOM 2120 C C . TYR A 1 265 ? 17.479 2.019 9.232 1.00 46.78 265 TYR A C 1
ATOM 2122 O O . TYR A 1 265 ? 17.890 2.880 10.006 1.00 46.78 265 TYR A O 1
ATOM 2130 N N . PHE A 1 266 ? 16.458 1.218 9.544 1.00 46.69 266 PHE A N 1
ATOM 2131 C CA . PHE A 1 266 ? 16.140 0.895 10.935 1.00 46.69 266 PHE A CA 1
ATOM 2132 C C . PHE A 1 266 ? 16.804 -0.440 11.253 1.00 46.69 266 PHE A C 1
ATOM 2134 O O . PHE A 1 266 ? 16.657 -1.386 10.480 1.00 46.69 266 PHE A O 1
ATOM 2141 N N . ASP A 1 267 ? 17.494 -0.546 12.388 1.00 38.19 267 ASP A N 1
ATOM 2142 C CA . ASP A 1 267 ? 18.284 -1.720 12.808 1.00 38.19 267 ASP A CA 1
ATOM 2143 C C . ASP A 1 267 ? 17.467 -3.007 13.112 1.00 38.19 267 ASP A C 1
ATOM 2145 O O . ASP A 1 267 ? 17.851 -3.826 13.942 1.00 38.19 267 ASP A O 1
ATOM 2149 N N . ALA A 1 268 ? 16.343 -3.235 12.425 1.00 32.69 268 ALA A N 1
ATOM 2150 C CA . ALA A 1 268 ? 15.637 -4.520 12.372 1.00 32.69 268 ALA A CA 1
ATOM 2151 C C . ALA A 1 268 ? 14.704 -4.699 11.148 1.00 32.69 268 ALA A C 1
ATOM 2153 O O . ALA A 1 268 ? 14.024 -5.720 11.057 1.00 32.69 268 ALA A O 1
ATOM 2154 N N . GLY A 1 269 ? 14.649 -3.757 10.196 1.00 37.50 269 GLY A N 1
ATOM 2155 C CA . GLY A 1 269 ? 13.797 -3.888 9.011 1.00 37.50 269 GLY A CA 1
ATOM 2156 C C . GLY A 1 269 ? 14.059 -2.801 7.973 1.00 37.50 269 GLY A C 1
ATOM 2157 O O . GLY A 1 269 ? 14.118 -1.622 8.314 1.00 37.50 269 GLY A O 1
ATOM 2158 N N . SER A 1 270 ? 14.201 -3.188 6.703 1.00 37.12 270 SER A N 1
ATOM 2159 C CA . SER A 1 270 ? 14.269 -2.225 5.606 1.00 37.12 270 SER A CA 1
ATOM 2160 C C . SER A 1 270 ? 12.866 -1.877 5.118 1.00 37.12 270 SER A C 1
ATOM 2162 O O . SER A 1 270 ? 12.047 -2.734 4.798 1.00 37.12 270 SER A O 1
ATOM 2164 N N . MET A 1 271 ? 12.564 -0.589 5.041 1.00 38.88 271 MET A N 1
ATOM 2165 C CA . MET A 1 271 ? 11.527 -0.125 4.126 1.00 38.88 271 MET A CA 1
ATOM 2166 C C . MET A 1 271 ? 12.128 -0.296 2.711 1.00 38.88 271 MET A C 1
ATOM 2168 O O . MET A 1 271 ? 13.308 -0.038 2.543 1.00 38.88 271 MET A O 1
ATOM 2172 N N . GLY A 1 272 ? 11.390 -0.847 1.738 1.00 42.56 272 GLY A N 1
ATOM 2173 C CA . GLY A 1 272 ? 11.825 -1.215 0.368 1.00 42.56 272 GLY A CA 1
ATOM 2174 C C . GLY A 1 272 ? 13.253 -0.863 -0.096 1.00 42.56 272 GLY A C 1
ATOM 2175 O O . GLY A 1 272 ? 13.428 0.078 -0.854 1.00 42.56 272 GLY A O 1
ATOM 2176 N N . ASP A 1 273 ? 14.264 -1.648 0.288 1.00 35.56 273 ASP A N 1
ATOM 2177 C CA . ASP A 1 273 ? 15.675 -1.248 0.136 1.00 35.56 273 ASP A CA 1
ATOM 2178 C C . ASP A 1 273 ? 16.147 -1.049 -1.313 1.00 35.56 273 ASP A C 1
ATOM 2180 O O . ASP A 1 273 ? 17.116 -0.335 -1.516 1.00 35.56 273 ASP A O 1
ATOM 2184 N N . ARG A 1 274 ? 15.537 -1.639 -2.352 1.00 47.38 274 ARG A N 1
ATOM 2185 C CA . ARG A 1 274 ? 16.096 -1.536 -3.715 1.00 47.38 274 ARG A CA 1
ATOM 2186 C C . ARG A 1 274 ? 15.011 -1.420 -4.768 1.00 47.38 274 ARG A C 1
ATOM 2188 O O . ARG A 1 274 ? 14.112 -2.253 -4.865 1.00 47.38 274 ARG A O 1
ATOM 2195 N N . VAL A 1 275 ? 15.140 -0.386 -5.594 1.00 47.12 275 VAL A N 1
ATOM 2196 C CA . VAL A 1 275 ? 14.526 -0.332 -6.926 1.00 47.12 275 VAL A CA 1
ATOM 2197 C C . VAL A 1 275 ? 14.881 -1.613 -7.682 1.00 47.12 275 VAL A C 1
ATOM 2199 O O . VAL A 1 275 ? 15.851 -2.291 -7.352 1.00 47.12 275 VAL A O 1
ATOM 2202 N N . PHE A 1 276 ? 14.094 -1.914 -8.707 1.00 50.47 276 PHE A N 1
ATOM 2203 C CA . PHE A 1 276 ? 14.194 -2.958 -9.731 1.00 50.47 276 PHE A CA 1
ATOM 2204 C C . PHE A 1 276 ? 15.556 -3.076 -10.480 1.00 50.47 276 PHE A C 1
ATOM 2206 O O . PHE A 1 276 ? 15.597 -3.418 -11.660 1.00 50.47 276 PHE A O 1
ATOM 2213 N N . SER A 1 277 ? 16.679 -2.775 -9.823 1.00 38.69 277 SER A N 1
ATOM 2214 C CA . SER A 1 277 ? 18.058 -2.752 -10.310 1.00 38.69 277 SER A CA 1
ATOM 2215 C C . SER A 1 277 ? 18.965 -3.783 -9.610 1.00 38.69 277 SER A C 1
ATOM 2217 O O . SER A 1 277 ? 20.165 -3.562 -9.451 1.00 38.69 277 SER A O 1
ATOM 2219 N N . GLY A 1 278 ? 18.434 -4.973 -9.297 1.00 38.34 278 GLY A N 1
ATOM 2220 C CA . GLY A 1 278 ? 19.258 -6.185 -9.411 1.00 38.34 278 GLY A CA 1
ATOM 2221 C C . GLY A 1 278 ? 19.758 -6.872 -8.140 1.00 38.34 278 GLY A C 1
ATOM 2222 O O . GLY A 1 278 ? 20.806 -7.511 -8.194 1.00 38.34 278 GLY A O 1
ATOM 2223 N N . TYR A 1 279 ? 19.003 -6.870 -7.039 1.00 48.53 279 TYR A N 1
ATOM 2224 C CA . TYR A 1 279 ? 19.157 -7.929 -6.033 1.00 48.53 279 TYR A CA 1
ATOM 2225 C C . TYR A 1 279 ? 17.803 -8.548 -5.655 1.00 48.53 279 TYR A C 1
ATOM 2227 O O . TYR A 1 279 ? 16.774 -7.886 -5.617 1.00 48.53 279 TYR A O 1
ATOM 2235 N N . ASN A 1 280 ? 17.823 -9.866 -5.455 1.00 53.06 280 ASN A N 1
ATOM 2236 C CA . ASN A 1 280 ? 16.691 -10.775 -5.252 1.00 53.06 280 ASN A CA 1
ATOM 2237 C C . ASN A 1 280 ? 15.882 -10.519 -3.976 1.00 53.06 280 ASN A C 1
ATOM 2239 O O . ASN A 1 280 ? 16.016 -11.278 -3.014 1.00 53.06 280 ASN A O 1
ATOM 2243 N N . TYR A 1 281 ? 15.027 -9.499 -3.945 1.00 65.69 281 TYR A N 1
ATOM 2244 C CA . TYR A 1 281 ? 14.192 -9.278 -2.767 1.00 65.69 281 TYR A CA 1
ATOM 2245 C C . TYR A 1 281 ? 12.843 -9.966 -2.887 1.00 65.69 281 TYR A C 1
ATOM 2247 O O . TYR A 1 281 ? 12.010 -9.636 -3.727 1.00 65.69 281 TYR A O 1
ATOM 2255 N N . ASN A 1 282 ? 12.648 -10.934 -2.000 1.00 76.19 282 ASN A N 1
ATOM 2256 C CA . ASN A 1 282 ? 11.362 -11.541 -1.723 1.00 76.19 282 ASN A CA 1
ATOM 2257 C C . ASN A 1 282 ? 10.724 -10.779 -0.552 1.00 76.19 282 ASN A C 1
ATOM 2259 O O . ASN A 1 282 ? 10.943 -11.137 0.606 1.00 76.19 282 ASN A O 1
ATOM 2263 N N . LEU A 1 283 ? 10.017 -9.684 -0.849 1.00 83.44 283 LEU A N 1
ATOM 2264 C CA . LEU A 1 283 ? 9.497 -8.762 0.169 1.00 83.44 283 LEU A CA 1
ATOM 2265 C C . LEU A 1 283 ? 8.033 -9.031 0.494 1.00 83.44 283 LEU A C 1
ATOM 2267 O O . LEU A 1 283 ? 7.261 -9.424 -0.380 1.00 83.44 283 LEU A O 1
ATOM 2271 N N . GLY A 1 284 ? 7.656 -8.763 1.741 1.00 87.38 284 GLY A N 1
ATOM 2272 C CA . GLY A 1 284 ? 6.270 -8.819 2.182 1.00 87.38 284 GLY A CA 1
ATOM 2273 C C . GLY A 1 284 ? 5.415 -7.704 1.579 1.00 87.38 284 GLY A C 1
ATOM 2274 O O . GLY A 1 284 ? 5.871 -6.853 0.804 1.00 87.38 284 GLY A O 1
ATOM 2275 N N . MET A 1 285 ? 4.147 -7.698 1.968 1.00 90.56 285 MET A N 1
ATOM 2276 C CA . MET A 1 285 ? 3.168 -6.699 1.561 1.00 90.56 285 MET A CA 1
ATOM 2277 C C . MET A 1 285 ? 2.491 -6.090 2.783 1.00 90.56 285 MET A C 1
ATOM 2279 O O . MET A 1 285 ? 2.394 -6.710 3.844 1.00 90.56 285 MET A O 1
ATOM 2283 N N . LYS A 1 286 ? 2.010 -4.861 2.609 1.00 91.19 286 LYS A N 1
ATOM 2284 C CA . LYS A 1 286 ? 1.309 -4.098 3.638 1.00 91.19 286 LYS A CA 1
ATOM 2285 C C . LYS A 1 286 ? 0.199 -3.284 2.990 1.00 91.19 286 LYS A C 1
ATOM 2287 O O . LYS A 1 286 ? 0.418 -2.578 2.003 1.00 91.19 286 LYS A O 1
ATOM 2292 N N . PHE A 1 287 ? -1.003 -3.390 3.540 1.00 96.25 287 PHE A N 1
ATOM 2293 C CA . PHE A 1 287 ? -2.212 -2.870 2.912 1.00 96.25 287 PHE A CA 1
ATOM 2294 C C . PHE A 1 287 ? -2.800 -1.729 3.720 1.00 96.25 287 PHE A C 1
ATOM 2296 O O . PHE A 1 287 ? -2.766 -1.746 4.945 1.00 96.25 287 PHE A O 1
ATOM 2303 N N . VAL A 1 288 ? -3.369 -0.754 3.021 1.00 97.94 288 VAL A N 1
ATOM 2304 C CA . VAL A 1 288 ? -4.066 0.389 3.601 1.00 97.94 288 VAL A CA 1
ATOM 2305 C C . VAL A 1 288 ? -5.517 0.369 3.143 1.00 97.94 288 VAL A C 1
ATOM 2307 O O . VAL A 1 288 ? -5.813 0.155 1.964 1.00 97.94 288 VAL A O 1
ATOM 2310 N N . VAL A 1 289 ? -6.418 0.621 4.084 1.00 98.25 289 VAL A N 1
ATOM 2311 C CA . VAL A 1 289 ? -7.859 0.751 3.865 1.00 98.25 289 VAL A CA 1
ATOM 2312 C C . VAL A 1 289 ? -8.326 2.057 4.495 1.00 98.25 289 VAL A C 1
ATOM 2314 O O . VAL A 1 289 ? -7.878 2.408 5.581 1.00 98.25 289 VAL A O 1
ATOM 2317 N N . ARG A 1 290 ? -9.248 2.767 3.840 1.00 98.25 290 ARG A N 1
ATOM 2318 C CA . ARG A 1 290 ? -9.946 3.905 4.447 1.00 98.25 290 ARG A CA 1
ATOM 2319 C C . ARG A 1 290 ? -11.291 3.465 5.005 1.00 98.25 290 ARG A C 1
ATOM 2321 O O . ARG A 1 290 ? -12.102 2.900 4.274 1.00 98.25 290 ARG A O 1
ATOM 2328 N N . LEU A 1 291 ? -11.523 3.763 6.277 1.00 97.94 291 LEU A N 1
ATOM 2329 C CA . LEU A 1 291 ? -12.842 3.720 6.899 1.00 97.94 291 LEU A CA 1
ATOM 2330 C C . LEU A 1 291 ? -13.466 5.114 6.818 1.00 97.94 291 LEU A C 1
ATOM 2332 O O . LEU A 1 291 ? -12.784 6.122 7.024 1.00 97.94 291 LEU A O 1
ATOM 2336 N N . ASN A 1 292 ? -14.756 5.167 6.501 1.00 94.19 292 ASN A N 1
ATOM 2337 C CA . ASN A 1 292 ? -15.463 6.421 6.272 1.00 94.19 292 ASN A CA 1
ATOM 2338 C C . ASN A 1 292 ? -15.706 7.168 7.592 1.00 94.19 292 ASN A C 1
ATOM 2340 O O . ASN A 1 292 ? -15.728 6.576 8.675 1.00 94.19 292 ASN A O 1
ATOM 2344 N N . SER A 1 293 ? -15.968 8.473 7.500 1.00 91.81 293 SER A N 1
ATOM 2345 C CA . SER A 1 293 ? -16.478 9.276 8.624 1.00 91.81 293 SER A CA 1
ATOM 2346 C C . SER A 1 293 ? -17.734 8.651 9.246 1.00 91.81 293 SER A C 1
ATOM 2348 O O . SER A 1 293 ? -17.933 8.699 10.458 1.00 91.81 293 SER A O 1
ATOM 2350 N N . THR A 1 294 ? -18.541 7.978 8.422 1.00 91.19 294 THR A N 1
ATOM 2351 C CA . THR A 1 294 ? -19.786 7.311 8.807 1.00 91.19 294 THR A CA 1
ATOM 2352 C C . THR A 1 294 ? -19.608 5.919 9.421 1.00 91.19 294 THR A C 1
ATOM 2354 O O . THR A 1 294 ? -20.595 5.338 9.870 1.00 91.19 294 THR A O 1
ATOM 2357 N N . THR A 1 295 ? -18.392 5.367 9.459 1.00 95.12 295 THR A N 1
ATOM 2358 C CA . THR A 1 295 ? -18.150 4.050 10.062 1.00 95.12 295 THR A CA 1
ATOM 2359 C C . THR A 1 295 ? -18.353 4.130 11.579 1.00 95.12 295 THR A C 1
ATOM 2361 O O . THR A 1 295 ? -17.773 4.979 12.261 1.00 95.12 295 THR A O 1
ATOM 2364 N N . LYS A 1 296 ? -19.193 3.252 12.124 1.00 95.44 296 LYS A N 1
ATOM 2365 C CA . LYS A 1 296 ? -19.523 3.198 13.550 1.00 95.44 296 LYS A CA 1
ATOM 2366 C C . LYS A 1 296 ? -18.527 2.314 14.283 1.00 95.44 296 LYS A C 1
ATOM 2368 O O . LYS A 1 296 ? -18.333 1.157 13.907 1.00 95.44 296 LYS A O 1
ATOM 2373 N N . LEU A 1 297 ? -17.929 2.838 15.345 1.00 96.69 297 LEU A N 1
ATOM 2374 C CA . LEU A 1 297 ? -16.908 2.156 16.130 1.00 96.69 297 LEU A CA 1
ATOM 2375 C C . LEU A 1 297 ? -17.337 2.032 17.590 1.00 96.69 297 LEU A C 1
ATOM 2377 O O . LEU A 1 297 ? -17.704 3.012 18.229 1.00 96.69 297 LEU A O 1
ATOM 2381 N N . GLN A 1 298 ? -17.211 0.837 18.151 1.00 96.62 298 GLN A N 1
ATOM 2382 C CA . GLN A 1 298 ? -17.195 0.648 19.594 1.00 96.62 298 GLN A CA 1
ATOM 2383 C C . GLN A 1 298 ? -15.748 0.755 20.079 1.00 96.62 298 GLN A C 1
ATOM 2385 O O . GLN A 1 298 ? -14.900 -0.064 19.713 1.00 96.62 298 GLN A O 1
ATOM 2390 N N . LYS A 1 299 ? -15.477 1.763 20.912 1.00 95.88 299 LYS A N 1
ATOM 2391 C CA . LYS A 1 299 ? -14.137 2.015 21.446 1.00 95.88 299 LYS A CA 1
ATOM 2392 C C . LYS A 1 299 ? -13.712 0.948 22.455 1.00 95.88 299 LYS A C 1
ATOM 2394 O O . LYS A 1 299 ? -14.516 0.494 23.268 1.00 95.88 299 LYS A O 1
ATOM 2399 N N . SER A 1 300 ? -12.430 0.613 22.427 1.00 96.44 300 SER A N 1
ATOM 2400 C CA . SER A 1 300 ? -11.743 -0.215 23.411 1.00 96.44 300 SER A CA 1
ATOM 2401 C C . SER A 1 300 ? -10.710 0.614 24.177 1.00 96.44 300 SER A C 1
ATOM 2403 O O . SER A 1 300 ? -10.081 1.520 23.631 1.00 96.44 300 SER A O 1
ATOM 2405 N N . THR A 1 301 ? -10.533 0.305 25.460 1.00 94.81 301 THR A N 1
ATOM 2406 C CA . THR A 1 301 ? -9.600 1.005 26.355 1.00 94.81 301 THR A CA 1
ATOM 2407 C C . THR A 1 301 ? -8.166 0.490 26.264 1.00 94.81 301 THR A C 1
ATOM 2409 O O . THR A 1 301 ? -7.254 1.156 26.742 1.00 94.81 301 THR A O 1
ATOM 2412 N N . ASP A 1 302 ? -7.951 -0.691 25.683 1.00 94.56 302 ASP A N 1
ATOM 2413 C CA . ASP A 1 302 ? -6.645 -1.353 25.610 1.00 94.56 302 ASP A CA 1
ATOM 2414 C C . ASP A 1 302 ? -6.214 -1.680 24.172 1.00 94.56 302 ASP A C 1
ATOM 2416 O O . ASP A 1 302 ? -5.246 -2.413 23.970 1.00 94.56 302 ASP A O 1
ATOM 2420 N N . ALA A 1 303 ? -6.871 -1.073 23.176 1.00 95.06 303 ALA A N 1
ATOM 2421 C CA . ALA A 1 303 ? -6.613 -1.286 21.750 1.00 95.06 303 ALA A CA 1
ATOM 2422 C C . ALA A 1 303 ? -5.184 -0.951 21.303 1.00 95.06 303 ALA A C 1
ATOM 2424 O O . ALA A 1 303 ? -4.792 -1.323 20.207 1.00 95.06 303 ALA A O 1
ATOM 2425 N N . SER A 1 304 ? -4.386 -0.259 22.113 1.00 92.25 304 SER A N 1
ATOM 2426 C CA . SER A 1 304 ? -2.968 -0.020 21.813 1.00 92.25 304 SER A CA 1
ATOM 2427 C C . SER A 1 304 ? -2.063 -1.214 22.149 1.00 92.25 304 SER A C 1
ATOM 2429 O O . SER A 1 304 ? -0.924 -1.278 21.684 1.00 92.25 304 SER A O 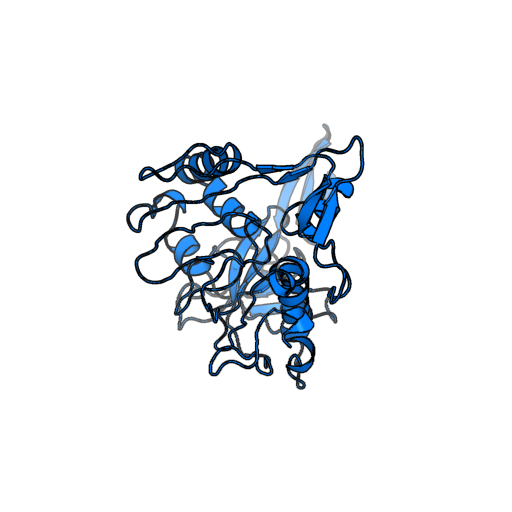1
ATOM 2431 N N . ASN A 1 305 ? -2.551 -2.183 22.928 1.00 89.44 305 ASN A N 1
ATOM 2432 C CA . ASN A 1 305 ? -1.794 -3.361 23.331 1.00 89.44 305 ASN A CA 1
ATOM 2433 C C . ASN A 1 305 ? -1.917 -4.469 22.278 1.00 89.44 305 ASN A C 1
ATOM 2435 O O . ASN A 1 305 ? -3.012 -4.797 21.834 1.00 89.44 305 ASN A O 1
ATOM 2439 N N . ALA A 1 306 ? -0.805 -5.122 21.924 1.00 84.62 306 ALA A N 1
ATOM 2440 C CA . ALA A 1 306 ? -0.797 -6.201 20.925 1.00 84.62 306 ALA A CA 1
ATOM 2441 C C . ALA A 1 306 ? -1.677 -7.413 21.290 1.00 84.62 306 ALA A C 1
ATOM 2443 O O . ALA A 1 306 ? -2.127 -8.116 20.389 1.00 84.62 306 ALA A O 1
ATOM 2444 N N . GLY A 1 307 ? -1.905 -7.652 22.585 1.00 89.06 307 GLY A N 1
ATOM 2445 C CA . GLY A 1 307 ? -2.847 -8.654 23.097 1.00 89.06 307 GLY A CA 1
ATOM 2446 C C . GLY A 1 307 ? -4.144 -8.063 23.660 1.00 89.06 307 GLY A C 1
ATOM 2447 O O . GLY A 1 307 ? -4.878 -8.785 24.326 1.00 89.06 307 GLY A O 1
ATOM 2448 N N . GLY A 1 308 ? -4.383 -6.763 23.463 1.00 93.50 308 GLY A N 1
ATOM 2449 C CA . GLY A 1 308 ? -5.602 -6.082 23.894 1.00 93.50 308 GLY A CA 1
ATOM 2450 C C . GLY A 1 308 ? -6.766 -6.301 22.931 1.00 93.50 308 GLY A C 1
ATOM 2451 O O . GLY A 1 308 ? -6.637 -6.966 21.900 1.00 93.50 308 GLY A O 1
ATOM 2452 N N . THR A 1 309 ? -7.916 -5.718 23.258 1.00 96.94 309 THR A N 1
ATOM 2453 C CA . THR A 1 309 ? -9.114 -5.799 22.420 1.00 96.94 309 THR A CA 1
ATOM 2454 C C . THR A 1 309 ? -9.098 -4.666 21.390 1.00 96.94 309 THR A C 1
ATOM 2456 O O . THR A 1 309 ? -8.996 -3.504 21.786 1.00 96.94 309 THR A O 1
ATOM 2459 N N . PRO A 1 310 ? -9.215 -4.943 20.080 1.00 97.56 310 PRO A N 1
ATOM 2460 C CA . PRO A 1 310 ? -9.304 -3.890 19.071 1.00 97.56 310 PRO A CA 1
ATOM 2461 C C . PRO A 1 310 ? -10.590 -3.062 19.216 1.00 97.56 310 PRO A C 1
ATOM 2463 O O . PRO A 1 310 ? -11.609 -3.552 19.708 1.00 97.56 310 PRO A O 1
ATOM 2466 N N . HIS A 1 311 ? -10.578 -1.817 18.730 1.00 98.06 311 HIS A N 1
ATOM 2467 C CA . HIS A 1 311 ? -11.817 -1.067 18.503 1.00 98.06 311 HIS A CA 1
ATOM 2468 C C . HIS A 1 311 ? -12.678 -1.839 17.497 1.00 98.06 311 HIS A C 1
ATOM 2470 O O . HIS A 1 311 ? -12.201 -2.224 16.427 1.00 98.06 311 HIS A O 1
ATOM 2476 N N . LYS A 1 312 ? -13.947 -2.078 17.823 1.00 98.00 312 LYS A N 1
ATOM 2477 C CA . LYS A 1 312 ? -14.824 -2.930 17.014 1.00 98.00 312 LYS A CA 1
ATOM 2478 C C . LYS A 1 312 ? -15.610 -2.105 16.004 1.00 98.00 312 LYS A C 1
ATOM 2480 O O . LYS A 1 312 ? -16.250 -1.126 16.379 1.00 98.00 312 LYS A O 1
ATOM 2485 N N . ILE A 1 313 ? -15.630 -2.534 14.743 1.00 97.94 313 ILE A N 1
ATOM 2486 C CA . ILE A 1 313 ? -16.522 -1.954 13.733 1.00 97.94 313 ILE A CA 1
ATOM 2487 C C . ILE A 1 313 ? -17.937 -2.502 13.954 1.00 97.94 313 ILE A C 1
ATOM 2489 O O . ILE A 1 313 ? -18.166 -3.710 13.895 1.00 97.94 313 ILE A O 1
ATOM 2493 N N . LEU A 1 314 ? -18.889 -1.612 14.231 1.00 96.69 314 LEU A N 1
ATOM 2494 C CA . LEU A 1 314 ? -20.307 -1.949 14.389 1.00 96.69 314 LEU A CA 1
ATOM 2495 C C . LEU A 1 314 ? -21.039 -1.898 13.046 1.00 96.69 314 LEU A C 1
ATOM 2497 O O . LEU A 1 314 ? -21.885 -2.742 12.756 1.00 96.69 314 LEU A O 1
ATOM 2501 N N . GLU A 1 315 ? -20.697 -0.907 12.225 1.00 95.25 315 GLU A N 1
ATOM 2502 C CA . GLU A 1 315 ? -21.283 -0.659 10.912 1.00 95.25 315 GLU A CA 1
ATOM 2503 C C . GLU A 1 315 ? -20.272 0.098 10.046 1.00 95.25 315 GLU A C 1
ATOM 2505 O O . GLU A 1 315 ? -19.546 0.949 10.558 1.00 95.25 315 GLU A O 1
ATOM 2510 N N . TYR A 1 316 ? -20.221 -0.222 8.753 1.00 93.00 316 TYR A N 1
ATOM 2511 C CA . TYR A 1 316 ? -19.320 0.401 7.781 1.00 93.00 316 TYR A CA 1
ATOM 2512 C C . TYR A 1 316 ? -19.951 1.610 7.105 1.00 93.00 316 TYR A C 1
ATOM 2514 O O . TYR A 1 316 ? -21.092 1.440 6.616 1.00 93.00 316 TYR A O 1
#

Foldseek 3Di:
DWDADLQWTWDQDPVRDIDTDDRRDPQLDCPPQDFLFWEPDDAPDDPFFQQQVCQACLQAVQHPPVPSGAHTHAQDPWIWTFLDADPLSKTKIKTAWDPAFHHHADLNSLQRVLVVQQVNQQRRGAHVVQPKGKGFAAVVSVLVQLCVDPRSVVLQVCQQVLNDDDPDDHDDWDKDAAQDKDFPNQVQCQVVVHFFNDPRDPGRDRPCRIDGAHHPDMGTQTGGEREDEQVPVCSSVDVSNVVRPFHPAEEADHSGRHPDYAFDDNPHYTHPGDDNPDDTDRHITMMMIMDGSSFGWADDPCSSDPPGDGTYTPGD

Sequence (316 aa):
MKVTIENTNYIVDNKGKVEIKDILSEEYNRDGIEIGDYIDYAPDLVTVPYPKEKLTNQYTGADDTPGRKNNDIPQENLRWKVFRKYDDGSIDIVSDDTTSSLILDRSQGYNNGVFILNDIAKRLYSKPSKGIYARHINLEDIEYHLNKTTKGKKLVENALEGIEYGYGWSFNSNTYSAGNNIEKIDYLQNEQGKGRSDSIITEPITTGLSQTIPSGKIVTVPKTVYYMTSDDIDMWGTQKVINTVIGIHNAYWFASRIQNMEIIYFDAGSMGDRVFSGYNYNLGMKFVVRLNSTTKLQKSTDASNAGGTPHKILEY

Secondary structure (DSSP, 8-state):
-EEEETTEEEEE-TTS-EEEEEESSGGG--TT--TT-EEE--PPP--SPBPGGGGSHHHH---SSTT-----B------EEEEEE-TTS-EEEEEPPPSS-EE--HHHHHHHHHHHHHHHHHHHH-BGGGTB--EE--HHHHHHHHTTSHHHHHHHHHHHHT---SSS-----EEEETT-EEEHHHHHHHHTT--TTS---SS---S--EEEPPTT-EEEE----B---TT-GGGGSSHHHHHHHS-SSS-B--S---SS--B-EETTEEBS---SSS---EEB--EEEEEPTT-EEE--SSTTSTTSPPEEEEE-